Protein AF-A0A2V9Z7F0-F1 (afdb_monomer)

pLDDT: mean 86.24, std 10.19, range [40.12, 96.75]

Structure (mmCIF, N/CA/C/O backbone):
data_AF-A0A2V9Z7F0-F1
#
_entry.id   AF-A0A2V9Z7F0-F1
#
loop_
_atom_site.group_PDB
_atom_site.id
_atom_site.type_symbol
_atom_site.label_atom_id
_atom_site.label_alt_id
_atom_site.label_comp_id
_atom_site.label_asym_id
_atom_site.label_entity_id
_atom_site.label_seq_id
_atom_site.pdbx_PDB_ins_code
_atom_site.Cartn_x
_atom_site.Cartn_y
_atom_site.Cartn_z
_atom_site.occupancy
_atom_site.B_iso_or_equiv
_atom_site.auth_seq_id
_atom_site.auth_comp_id
_atom_site.auth_asym_id
_atom_site.auth_atom_id
_atom_site.pdbx_PDB_model_num
ATOM 1 N N . MET A 1 1 ? 40.230 -0.887 -65.299 1.00 47.25 1 MET A N 1
ATOM 2 C CA . MET A 1 1 ? 40.423 0.014 -64.138 1.00 47.25 1 MET A CA 1
ATOM 3 C C . MET A 1 1 ? 39.195 0.877 -63.813 1.00 47.25 1 MET A C 1
ATOM 5 O O . MET A 1 1 ? 38.958 1.125 -62.646 1.00 47.25 1 MET A O 1
ATOM 9 N N . ILE A 1 2 ? 38.361 1.278 -64.788 1.00 45.59 2 ILE A N 1
ATOM 10 C CA . ILE A 1 2 ? 37.146 2.093 -64.539 1.00 45.59 2 ILE A CA 1
ATOM 11 C C . ILE A 1 2 ? 35.991 1.282 -63.891 1.00 45.59 2 ILE A C 1
ATOM 13 O O . ILE A 1 2 ? 35.254 1.803 -63.058 1.00 45.59 2 ILE A O 1
ATOM 17 N N . GLN A 1 3 ? 35.859 -0.017 -64.195 1.00 40.12 3 GLN A N 1
ATOM 18 C CA . GLN A 1 3 ? 34.783 -0.871 -63.654 1.00 40.12 3 GLN A CA 1
ATOM 19 C C . GLN A 1 3 ? 34.928 -1.232 -62.164 1.00 40.12 3 GLN A C 1
ATOM 21 O O . GLN A 1 3 ? 33.921 -1.346 -61.473 1.00 40.12 3 GLN A O 1
ATOM 26 N N . THR A 1 4 ? 36.148 -1.370 -61.636 1.00 44.75 4 THR A N 1
ATOM 27 C CA . THR A 1 4 ? 36.386 -1.682 -60.210 1.00 44.75 4 THR A CA 1
ATOM 28 C C . THR A 1 4 ? 36.001 -0.521 -59.289 1.00 44.75 4 THR A C 1
ATOM 30 O O . THR A 1 4 ? 35.586 -0.728 -58.153 1.00 44.75 4 THR A O 1
ATOM 33 N N . VAL A 1 5 ? 36.062 0.706 -59.807 1.00 48.00 5 VAL A N 1
ATOM 34 C CA . VAL A 1 5 ? 35.821 1.944 -59.058 1.00 48.00 5 VAL A CA 1
ATOM 35 C C . VAL A 1 5 ? 34.327 2.306 -58.992 1.00 48.00 5 VAL A C 1
ATOM 37 O O . VAL A 1 5 ? 33.856 2.805 -57.973 1.00 48.00 5 VAL A O 1
ATOM 40 N N . ALA A 1 6 ? 33.535 1.976 -60.021 1.00 50.66 6 ALA A N 1
ATOM 41 C CA . ALA A 1 6 ? 32.070 2.094 -59.967 1.00 50.66 6 ALA A CA 1
ATOM 42 C C . ALA A 1 6 ? 31.420 1.071 -59.008 1.00 50.66 6 ALA A C 1
ATOM 44 O O . ALA A 1 6 ? 30.335 1.308 -58.473 1.00 50.66 6 ALA A O 1
ATOM 45 N N . TYR A 1 7 ? 32.091 -0.060 -58.762 1.00 52.38 7 TYR A N 1
ATOM 46 C CA . TYR A 1 7 ? 31.678 -1.034 -57.749 1.00 52.38 7 TYR A CA 1
ATOM 47 C C . TYR A 1 7 ? 31.903 -0.511 -56.317 1.00 52.38 7 TYR A C 1
ATOM 49 O O . TYR A 1 7 ? 31.023 -0.697 -55.477 1.00 52.38 7 TYR A O 1
ATOM 57 N N . SER A 1 8 ? 33.013 0.198 -56.061 1.00 62.00 8 SER A N 1
ATOM 58 C CA . SER A 1 8 ? 33.334 0.843 -54.769 1.00 62.00 8 SER A CA 1
ATOM 59 C C . SER A 1 8 ? 32.264 1.864 -54.350 1.00 62.00 8 SER A C 1
ATOM 61 O O . SER A 1 8 ? 31.677 1.745 -53.273 1.00 62.00 8 SER A O 1
ATOM 63 N N . SER A 1 9 ? 31.905 2.805 -55.232 1.00 63.91 9 SER A N 1
ATOM 64 C CA . SER A 1 9 ? 30.927 3.861 -54.914 1.00 63.91 9 SER A CA 1
ATOM 65 C C . SER A 1 9 ? 29.524 3.314 -54.631 1.00 63.91 9 SER A C 1
ATOM 67 O O . SER A 1 9 ? 28.855 3.747 -53.689 1.00 63.91 9 SER A O 1
ATOM 69 N N . ARG A 1 10 ? 29.088 2.308 -55.399 1.00 71.88 10 ARG A N 1
ATOM 70 C CA . ARG A 1 10 ? 27.806 1.630 -55.180 1.00 71.88 10 ARG A CA 1
ATOM 71 C C . ARG A 1 10 ? 27.817 0.857 -53.854 1.00 71.88 10 ARG A C 1
ATOM 73 O O . ARG A 1 10 ? 26.852 0.953 -53.103 1.00 71.88 10 ARG A O 1
ATOM 80 N N . GLN A 1 11 ? 28.899 0.152 -53.517 1.00 74.88 11 GLN A N 1
ATOM 81 C CA . GLN A 1 11 ? 29.026 -0.566 -52.240 1.00 74.88 11 GLN A CA 1
ATOM 82 C C . GLN A 1 11 ? 29.030 0.372 -51.019 1.00 74.88 11 GLN A C 1
ATOM 84 O O . GLN A 1 11 ? 28.402 0.055 -50.006 1.00 74.88 11 GLN A O 1
ATOM 89 N N . ILE A 1 12 ? 29.650 1.552 -51.112 1.00 73.06 12 ILE A N 1
ATOM 90 C CA . ILE A 1 12 ? 29.628 2.563 -50.039 1.00 73.06 12 ILE A CA 1
ATOM 91 C C . ILE A 1 12 ? 28.198 3.076 -49.802 1.00 73.06 12 ILE A C 1
ATOM 93 O O . ILE A 1 12 ? 27.746 3.152 -48.661 1.00 73.06 12 ILE A O 1
ATOM 97 N N . ALA A 1 13 ? 27.442 3.354 -50.869 1.00 77.50 13 ALA A N 1
ATOM 98 C CA . ALA A 1 13 ? 26.050 3.789 -50.746 1.00 77.50 13 ALA A CA 1
ATOM 99 C C . ALA A 1 13 ? 25.151 2.717 -50.097 1.00 77.50 13 ALA A C 1
ATOM 101 O O . ALA A 1 13 ? 24.370 3.028 -49.198 1.00 77.50 13 ALA A O 1
ATOM 102 N N . TRP A 1 14 ? 25.292 1.445 -50.495 1.00 79.25 14 TRP A N 1
ATOM 103 C CA . TRP A 1 14 ? 24.521 0.340 -49.909 1.00 79.25 14 TRP A CA 1
ATOM 104 C C . TRP A 1 14 ? 24.885 0.065 -48.445 1.00 79.25 14 TRP A C 1
ATOM 106 O O . TRP A 1 14 ? 23.993 -0.204 -47.644 1.00 79.25 14 TRP A O 1
ATOM 116 N N . THR A 1 15 ? 26.164 0.165 -48.070 1.00 77.69 15 THR A N 1
ATOM 117 C CA . THR A 1 15 ? 26.599 -0.008 -46.671 1.00 77.69 15 THR A CA 1
ATOM 118 C C . THR A 1 15 ? 26.131 1.139 -45.777 1.00 77.69 15 THR A C 1
ATOM 120 O O . THR A 1 15 ? 25.631 0.880 -44.684 1.00 77.69 15 THR A O 1
ATOM 123 N N . ALA A 1 16 ? 26.205 2.388 -46.247 1.00 77.62 16 ALA A N 1
ATOM 124 C CA . ALA A 1 16 ? 25.662 3.544 -45.533 1.00 77.62 16 ALA A CA 1
ATOM 125 C C . ALA A 1 16 ? 24.135 3.448 -45.360 1.00 77.62 16 ALA A C 1
ATOM 127 O O . ALA A 1 16 ? 23.620 3.704 -44.272 1.00 77.62 16 ALA A O 1
ATOM 128 N N . PHE A 1 17 ? 23.414 3.019 -46.402 1.00 81.31 17 PHE A N 1
ATOM 129 C CA . PHE A 1 17 ? 21.969 2.805 -46.338 1.00 81.31 17 PHE A CA 1
ATOM 130 C C . PHE A 1 17 ? 21.593 1.673 -45.371 1.00 81.31 17 PHE A C 1
ATOM 132 O O . PHE A 1 17 ? 20.748 1.867 -44.499 1.00 81.31 17 PHE A O 1
ATOM 139 N N . ALA A 1 18 ? 22.255 0.514 -45.465 1.00 82.19 18 ALA A N 1
ATOM 140 C CA . ALA A 1 18 ? 22.025 -0.605 -44.552 1.00 82.19 18 ALA A CA 1
ATOM 141 C C . ALA A 1 18 ? 22.293 -0.209 -43.090 1.00 82.19 18 ALA A C 1
ATOM 143 O O . ALA A 1 18 ? 21.505 -0.537 -42.205 1.00 82.19 18 ALA A O 1
ATOM 144 N N . LEU A 1 19 ? 23.358 0.559 -42.841 1.00 77.94 19 LEU A N 1
ATOM 145 C CA . LEU A 1 19 ? 23.685 1.082 -41.517 1.00 77.94 19 LEU A CA 1
ATOM 146 C C . LEU A 1 19 ? 22.600 2.034 -40.991 1.00 77.94 19 LEU A C 1
ATOM 148 O O . LEU A 1 19 ? 22.177 1.897 -39.844 1.00 77.94 19 LEU A O 1
ATOM 152 N N . ALA A 1 20 ? 22.111 2.956 -41.824 1.00 79.69 20 ALA A N 1
ATOM 153 C CA . ALA A 1 20 ? 21.030 3.869 -41.454 1.00 79.69 20 ALA A CA 1
ATOM 154 C C . ALA A 1 20 ? 19.738 3.116 -41.092 1.00 79.69 20 ALA A C 1
ATOM 156 O O . ALA A 1 20 ? 19.103 3.433 -40.086 1.00 79.69 20 ALA A O 1
ATOM 157 N N . VAL A 1 21 ? 19.385 2.079 -41.859 1.00 84.94 21 VAL A N 1
ATOM 158 C CA . VAL A 1 21 ? 18.221 1.222 -41.580 1.00 84.94 21 VAL A CA 1
ATOM 159 C C . VAL A 1 21 ? 18.387 0.474 -40.256 1.00 84.94 21 VAL A C 1
ATOM 161 O O . VAL A 1 21 ? 17.456 0.451 -39.452 1.00 84.94 21 VAL A O 1
ATOM 164 N N . VAL A 1 22 ? 19.567 -0.094 -39.986 1.00 82.69 22 VAL A N 1
ATOM 165 C CA . VAL A 1 22 ? 19.849 -0.784 -38.716 1.00 82.69 22 VAL A CA 1
ATOM 166 C C . VAL A 1 22 ? 19.745 0.176 -37.530 1.00 82.69 22 VAL A C 1
ATOM 168 O O . VAL A 1 22 ? 19.132 -0.170 -36.523 1.00 82.69 22 VAL A O 1
ATOM 171 N N . LEU A 1 23 ? 20.278 1.394 -37.642 1.00 80.50 23 LEU A N 1
ATOM 172 C CA . LEU A 1 23 ? 20.167 2.402 -36.583 1.00 80.50 23 LEU A CA 1
ATOM 173 C C . LEU A 1 23 ? 18.720 2.821 -36.339 1.00 80.50 23 LEU A C 1
ATOM 175 O O . LEU A 1 23 ? 18.295 2.872 -35.187 1.00 80.50 23 LEU A O 1
ATOM 179 N N . LEU A 1 24 ? 17.955 3.078 -37.402 1.00 83.56 24 LEU A N 1
ATOM 180 C CA . LEU A 1 24 ? 16.533 3.404 -37.290 1.00 83.56 24 LEU A CA 1
ATOM 181 C C . LEU A 1 24 ? 15.750 2.267 -36.627 1.00 83.56 24 LEU A C 1
ATOM 183 O O . LEU A 1 24 ? 14.947 2.522 -35.731 1.00 83.56 24 LEU A O 1
ATOM 187 N N . ALA A 1 25 ? 16.026 1.015 -36.999 1.00 83.12 25 ALA A N 1
ATOM 188 C CA . ALA A 1 25 ? 15.412 -0.151 -36.373 1.00 83.12 25 ALA A CA 1
ATOM 189 C C . ALA A 1 25 ? 15.777 -0.259 -34.881 1.00 83.12 25 ALA A C 1
ATOM 191 O O . ALA A 1 25 ? 14.898 -0.487 -34.050 1.00 83.12 25 ALA A O 1
ATOM 192 N N . LEU A 1 26 ? 17.046 -0.043 -34.515 1.00 82.06 26 LEU A N 1
ATOM 193 C CA . LEU A 1 26 ? 17.497 -0.055 -33.119 1.00 82.06 26 LEU A CA 1
ATOM 194 C C . LEU A 1 26 ? 16.835 1.052 -32.290 1.00 82.06 26 LEU A C 1
ATOM 196 O O . LEU A 1 26 ? 16.383 0.781 -31.176 1.00 82.06 26 LEU A O 1
ATOM 200 N N . ILE A 1 27 ? 16.733 2.268 -32.833 1.00 82.50 27 ILE A N 1
ATOM 201 C CA . ILE A 1 27 ? 16.037 3.393 -32.194 1.00 82.50 27 ILE A CA 1
ATOM 202 C C . ILE A 1 27 ? 14.556 3.058 -32.007 1.00 82.50 27 ILE A C 1
ATOM 204 O O . ILE A 1 27 ? 14.032 3.240 -30.911 1.00 82.50 27 ILE A O 1
ATOM 208 N N . GLY A 1 28 ? 13.898 2.513 -33.035 1.00 83.38 28 GLY A N 1
ATOM 209 C CA . GLY A 1 28 ? 12.496 2.100 -32.966 1.00 83.38 28 GLY A CA 1
ATOM 210 C C . GLY A 1 28 ? 12.251 1.040 -31.890 1.00 83.38 28 GLY A C 1
ATOM 211 O O . GLY A 1 28 ? 11.376 1.208 -31.042 1.00 83.38 28 GLY A O 1
ATOM 212 N N . VAL A 1 29 ? 13.071 -0.016 -31.852 1.00 85.38 29 VAL A N 1
ATOM 213 C CA . VAL A 1 29 ? 12.977 -1.080 -30.835 1.00 85.38 29 VAL A CA 1
ATOM 214 C C . VAL A 1 29 ? 13.244 -0.538 -29.431 1.00 85.38 29 VAL A C 1
ATOM 216 O O . VAL A 1 29 ? 12.537 -0.893 -28.487 1.00 85.38 29 VAL A O 1
ATOM 219 N N . ALA A 1 30 ? 14.253 0.315 -29.266 1.00 80.75 30 ALA A N 1
ATOM 220 C CA . ALA A 1 30 ? 14.585 0.895 -27.972 1.00 80.75 30 ALA A CA 1
ATOM 221 C C . ALA A 1 30 ? 13.510 1.870 -27.476 1.00 80.75 30 ALA A C 1
ATOM 223 O O . ALA A 1 30 ? 13.142 1.807 -26.305 1.00 80.75 30 ALA A O 1
ATOM 224 N N . SER A 1 31 ? 12.969 2.711 -28.361 1.00 79.62 31 SER A N 1
ATOM 225 C CA . SER A 1 31 ? 11.850 3.609 -28.066 1.00 79.62 31 SER A CA 1
ATOM 226 C C . SER A 1 31 ? 10.611 2.813 -27.661 1.00 79.62 31 SER A C 1
ATOM 228 O O . SER A 1 31 ? 10.073 3.039 -26.581 1.00 79.62 31 SER A O 1
ATOM 230 N N . TYR A 1 32 ? 10.241 1.787 -28.434 1.00 84.31 32 TYR A N 1
ATOM 231 C CA . TYR A 1 32 ? 9.123 0.902 -28.103 1.00 84.31 32 TYR A CA 1
ATOM 232 C C . TYR A 1 32 ? 9.298 0.226 -26.735 1.00 84.31 32 TYR A C 1
ATOM 234 O O . TYR A 1 32 ? 8.383 0.220 -25.911 1.00 84.31 32 TYR A O 1
ATOM 242 N N . ARG A 1 33 ? 10.495 -0.307 -26.447 1.00 82.31 33 ARG A N 1
ATOM 243 C CA . ARG A 1 33 ? 10.804 -0.915 -25.143 1.00 82.31 33 ARG A CA 1
ATOM 244 C C . ARG A 1 33 ? 10.743 0.097 -24.002 1.00 82.31 33 ARG A C 1
ATOM 246 O O . ARG A 1 33 ? 10.218 -0.244 -22.946 1.00 82.31 33 ARG A O 1
ATOM 253 N N . ALA A 1 34 ? 11.264 1.308 -24.200 1.00 76.88 34 ALA A N 1
ATOM 254 C CA . ALA A 1 34 ? 11.230 2.369 -23.199 1.00 76.88 34 ALA A CA 1
ATOM 255 C C . ALA A 1 34 ? 9.788 2.789 -22.884 1.00 76.88 34 ALA A C 1
ATOM 257 O O . ALA A 1 34 ? 9.415 2.830 -21.713 1.00 76.88 34 ALA A O 1
ATOM 258 N N . THR A 1 35 ? 8.957 2.997 -23.907 1.00 79.12 35 THR A N 1
ATOM 259 C CA . THR A 1 35 ? 7.538 3.338 -23.741 1.00 79.12 35 THR A CA 1
ATOM 260 C C . THR A 1 35 ? 6.762 2.217 -23.054 1.00 79.12 35 THR A C 1
ATOM 262 O O . THR A 1 35 ? 6.034 2.471 -22.100 1.00 79.12 35 THR A O 1
ATOM 265 N N . ASN A 1 36 ? 6.953 0.957 -23.458 1.00 81.88 36 ASN A N 1
ATOM 266 C CA . ASN A 1 36 ? 6.247 -0.164 -22.833 1.00 81.88 36 ASN A CA 1
ATOM 267 C C . ASN A 1 36 ? 6.661 -0.369 -21.361 1.00 81.88 36 ASN A C 1
ATOM 269 O O . ASN A 1 36 ? 5.835 -0.694 -20.504 1.00 81.88 36 ASN A O 1
ATOM 273 N N . LYS A 1 37 ? 7.944 -0.138 -21.050 1.00 78.31 37 LYS A N 1
ATOM 274 C CA . LYS A 1 37 ? 8.461 -0.146 -19.676 1.00 78.31 37 LYS A CA 1
ATOM 275 C C 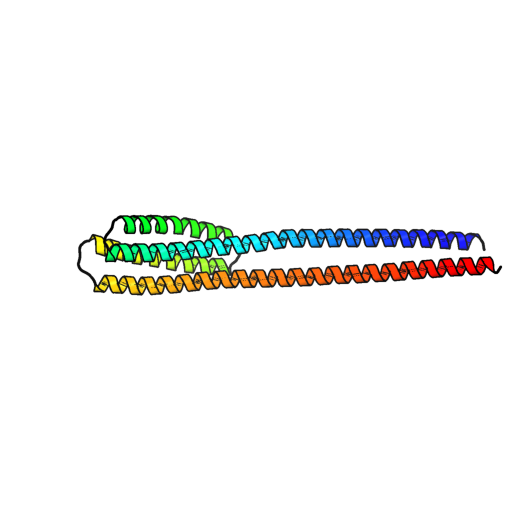. LYS A 1 37 ? 7.834 0.980 -18.851 1.00 78.31 37 LYS A C 1
ATOM 277 O O . LYS A 1 37 ? 7.417 0.717 -17.729 1.00 78.31 37 LYS A O 1
ATOM 282 N N . LEU A 1 38 ? 7.722 2.185 -19.417 1.00 76.38 38 LEU A N 1
ATOM 283 C CA . LEU A 1 38 ? 7.107 3.342 -18.765 1.00 76.38 38 LEU A CA 1
ATOM 284 C C . LEU A 1 38 ? 5.645 3.064 -18.391 1.00 76.38 38 LEU A C 1
ATOM 286 O O . LEU A 1 38 ? 5.293 3.186 -17.223 1.00 76.38 38 LEU A O 1
ATOM 290 N N . VAL A 1 39 ? 4.840 2.581 -19.343 1.00 80.19 39 VAL A N 1
ATOM 291 C CA . VAL A 1 39 ? 3.423 2.238 -19.112 1.00 80.19 39 VAL A CA 1
ATOM 292 C C . VAL A 1 39 ? 3.271 1.145 -18.047 1.00 80.19 39 VAL A C 1
ATOM 294 O O . VAL A 1 39 ? 2.380 1.200 -17.204 1.00 80.19 39 VAL A O 1
ATOM 297 N N . THR A 1 40 ? 4.145 0.136 -18.052 1.00 79.62 40 THR A N 1
ATOM 298 C CA . THR A 1 40 ? 4.097 -0.941 -17.048 1.00 79.62 40 THR A CA 1
ATOM 299 C C . THR A 1 40 ? 4.505 -0.439 -15.660 1.00 79.62 40 THR A C 1
ATOM 301 O O . THR A 1 40 ? 3.881 -0.805 -14.668 1.00 79.62 40 THR A O 1
ATOM 304 N N . SER A 1 41 ? 5.531 0.415 -15.576 1.00 79.75 41 SER A N 1
ATOM 305 C CA . SER A 1 41 ? 5.940 1.052 -14.321 1.00 79.75 41 SER A CA 1
ATOM 306 C C . SER A 1 41 ? 4.834 1.935 -13.749 1.00 79.75 41 SER A C 1
ATOM 308 O O . SER A 1 41 ? 4.594 1.874 -12.550 1.00 79.75 41 SER A O 1
ATOM 310 N N . GLU A 1 42 ? 4.122 2.689 -14.586 1.00 82.94 42 GLU A N 1
ATOM 311 C CA . GLU A 1 42 ? 2.992 3.520 -14.160 1.00 82.94 42 GLU A CA 1
ATOM 312 C C . GLU A 1 42 ? 1.855 2.682 -13.558 1.00 82.94 42 GLU A C 1
ATOM 314 O O . GLU A 1 42 ? 1.358 3.003 -12.481 1.00 82.94 42 GLU A O 1
ATOM 319 N N . LYS A 1 43 ? 1.510 1.543 -14.175 1.00 86.19 43 LYS A N 1
ATOM 320 C CA . LYS A 1 43 ? 0.522 0.604 -13.611 1.00 86.19 43 LYS A CA 1
ATOM 321 C C . LYS A 1 43 ? 0.936 0.069 -12.239 1.00 86.19 43 LYS A C 1
ATOM 323 O O . LYS A 1 43 ? 0.096 -0.031 -11.353 1.00 86.19 43 LYS A O 1
ATOM 328 N N . LEU A 1 44 ? 2.215 -0.265 -12.056 1.00 84.62 44 LEU A N 1
ATOM 329 C CA . LEU A 1 44 ? 2.730 -0.757 -10.773 1.00 84.62 44 LEU A CA 1
ATOM 330 C C . LEU A 1 44 ? 2.730 0.336 -9.698 1.00 84.62 44 LEU A C 1
ATOM 332 O O . LEU A 1 44 ? 2.358 0.059 -8.565 1.00 84.62 44 LEU A O 1
ATOM 336 N N . VAL A 1 45 ? 3.103 1.567 -10.057 1.00 87.69 45 VAL A N 1
ATOM 337 C CA . VAL A 1 45 ? 3.030 2.736 -9.165 1.00 87.69 45 VAL A CA 1
ATOM 338 C C . VAL A 1 45 ? 1.581 2.980 -8.738 1.00 87.69 45 VAL A C 1
ATOM 340 O O . VAL A 1 45 ? 1.301 3.096 -7.549 1.00 87.69 45 VAL A O 1
ATOM 343 N N . SER A 1 46 ? 0.651 2.992 -9.698 1.00 89.75 46 SER A N 1
ATOM 344 C CA . SER A 1 46 ? -0.780 3.153 -9.430 1.00 89.75 46 SER A CA 1
ATOM 345 C C . SER A 1 46 ? -1.317 2.056 -8.513 1.00 89.75 46 SER A C 1
ATOM 347 O O . SER A 1 46 ? -2.080 2.352 -7.601 1.00 89.75 46 SER A O 1
ATOM 349 N N . HIS A 1 47 ? -0.913 0.804 -8.734 1.00 90.12 47 HIS A N 1
ATOM 350 C CA . HIS A 1 47 ? -1.319 -0.320 -7.897 1.00 90.12 47 HIS A CA 1
ATOM 351 C C . HIS A 1 47 ? -0.815 -0.177 -6.455 1.00 90.12 47 HIS A C 1
ATOM 353 O O . HIS A 1 47 ? -1.601 -0.300 -5.519 1.00 90.12 47 HIS A O 1
ATOM 359 N N . THR A 1 48 ? 0.468 0.149 -6.267 1.00 90.94 48 THR A N 1
ATOM 360 C CA . THR A 1 48 ? 1.031 0.392 -4.932 1.00 90.94 48 THR A CA 1
ATOM 361 C C . THR A 1 48 ? 0.306 1.541 -4.222 1.00 90.94 48 THR A C 1
ATOM 363 O O . THR A 1 48 ? -0.016 1.417 -3.043 1.00 90.94 48 THR A O 1
ATOM 366 N N . HIS A 1 49 ? -0.023 2.630 -4.924 1.00 91.94 49 HIS A N 1
ATOM 367 C CA . HIS A 1 49 ? -0.813 3.712 -4.335 1.00 91.94 49 HIS A CA 1
ATOM 368 C C . HIS A 1 49 ? -2.234 3.282 -3.968 1.00 91.94 49 HIS A C 1
ATOM 370 O O . HIS A 1 49 ? -2.699 3.635 -2.891 1.00 91.94 49 HIS A O 1
ATOM 376 N N . GLU A 1 50 ? -2.905 2.484 -4.802 1.00 93.94 50 GLU A N 1
ATOM 377 C CA . GLU A 1 50 ? -4.236 1.966 -4.478 1.00 93.94 50 GLU A CA 1
ATOM 378 C C . GLU A 1 50 ? -4.214 1.101 -3.208 1.00 93.94 50 GLU A C 1
ATOM 380 O O . GLU A 1 50 ? -5.056 1.275 -2.327 1.00 93.94 50 GLU A O 1
ATOM 385 N N . VAL A 1 51 ? -3.218 0.220 -3.069 1.00 94.31 51 VAL A N 1
ATOM 386 C CA . VAL A 1 51 ? -3.022 -0.586 -1.853 1.00 94.31 51 VAL A CA 1
ATOM 387 C C . VAL A 1 51 ? -2.787 0.308 -0.634 1.00 94.31 51 VAL A C 1
ATOM 389 O O . VAL A 1 51 ? -3.424 0.108 0.400 1.00 94.31 51 VAL A O 1
ATOM 392 N N . GLN A 1 52 ? -1.906 1.306 -0.747 1.00 93.38 52 GLN A N 1
ATOM 393 C CA . GLN A 1 52 ? -1.614 2.246 0.340 1.00 93.38 52 GLN A CA 1
ATOM 394 C C . GLN A 1 52 ? -2.851 3.046 0.759 1.00 93.38 52 GLN A C 1
ATOM 396 O O . GLN A 1 52 ? -3.087 3.198 1.954 1.00 93.38 52 GLN A O 1
ATOM 401 N N . THR A 1 53 ? -3.665 3.505 -0.195 1.00 95.50 53 THR A N 1
ATOM 402 C CA . THR A 1 53 ? -4.932 4.188 0.094 1.00 95.50 53 THR A CA 1
ATOM 403 C C . THR A 1 53 ? -5.882 3.278 0.862 1.00 95.50 53 THR A C 1
ATOM 405 O O . THR A 1 53 ? -6.393 3.681 1.898 1.00 95.50 53 THR A O 1
ATOM 408 N N . VAL A 1 54 ? -6.074 2.029 0.426 1.00 95.19 54 VAL A N 1
ATOM 409 C CA . VAL A 1 54 ? -6.970 1.096 1.132 1.00 95.19 54 VAL A CA 1
ATOM 410 C C . VAL A 1 54 ? -6.459 0.775 2.544 1.00 95.19 54 VAL A C 1
ATOM 412 O O . VAL A 1 54 ? -7.260 0.657 3.470 1.00 95.19 54 VAL A O 1
ATOM 415 N N . LEU A 1 55 ? -5.142 0.652 2.734 1.00 95.19 55 LEU A N 1
ATOM 416 C CA . LEU A 1 55 ? -4.527 0.455 4.052 1.00 95.19 55 LEU A CA 1
ATOM 417 C C . LEU A 1 55 ? -4.721 1.667 4.977 1.00 95.19 55 LEU A C 1
ATOM 419 O O . LEU A 1 55 ? -4.984 1.497 6.168 1.00 95.19 55 LEU A O 1
ATOM 423 N N . GLU A 1 56 ? -4.605 2.875 4.434 1.00 94.50 56 GLU A N 1
ATOM 424 C CA . GLU A 1 56 ? -4.789 4.133 5.158 1.00 94.50 56 GLU A CA 1
ATOM 425 C C . GLU A 1 56 ? -6.258 4.379 5.528 1.00 94.50 56 GLU A C 1
ATOM 427 O O . GLU A 1 56 ? -6.569 4.760 6.660 1.00 94.50 56 GLU A O 1
ATOM 432 N N . ASP A 1 57 ? -7.174 4.072 4.613 1.00 93.94 57 ASP A N 1
ATOM 433 C CA . ASP A 1 57 ? -8.613 4.100 4.859 1.00 93.94 57 ASP A CA 1
ATOM 434 C C . ASP A 1 57 ? -9.000 3.095 5.951 1.00 93.94 57 ASP A C 1
ATOM 436 O O . ASP A 1 57 ? -9.779 3.415 6.844 1.00 93.94 57 ASP A O 1
ATOM 440 N N . LEU A 1 58 ? -8.431 1.884 5.917 1.00 94.25 58 LEU A N 1
ATOM 441 C CA . LEU A 1 58 ? -8.649 0.868 6.948 1.00 94.25 58 LEU A CA 1
ATOM 442 C C . LEU A 1 58 ? -8.119 1.333 8.311 1.00 94.25 58 LEU A C 1
ATOM 444 O O . LEU A 1 58 ? -8.774 1.145 9.334 1.00 94.25 58 LEU A O 1
ATOM 448 N N . ARG A 1 59 ? -6.934 1.955 8.335 1.00 94.12 59 ARG A N 1
ATOM 449 C CA . ARG A 1 59 ? -6.355 2.543 9.550 1.00 94.12 59 ARG A CA 1
ATOM 450 C C . ARG A 1 59 ? -7.272 3.615 10.137 1.00 94.12 59 ARG A C 1
ATOM 452 O O . ARG A 1 59 ? -7.422 3.665 11.357 1.00 94.12 59 ARG A O 1
ATOM 459 N N . SER A 1 60 ? -7.852 4.451 9.281 1.00 93.62 60 SER A N 1
ATOM 460 C CA . SER A 1 60 ? -8.727 5.556 9.671 1.00 93.62 60 SER A CA 1
ATOM 461 C C . SER A 1 60 ? -10.034 5.047 10.278 1.00 93.62 60 SER A C 1
ATOM 463 O O . SE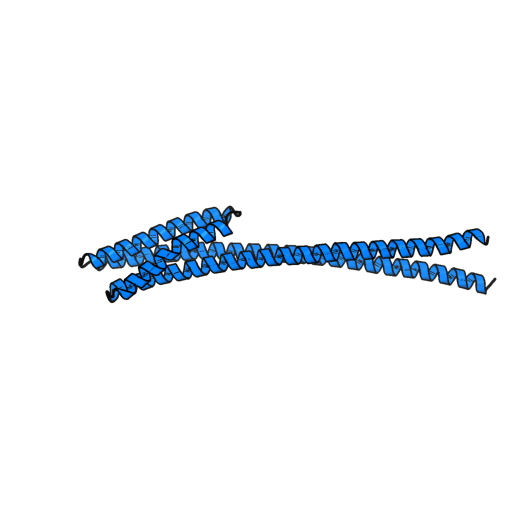R A 1 60 ? -10.349 5.426 11.405 1.00 93.62 60 SER A O 1
ATOM 465 N N . ASP A 1 61 ? -10.710 4.103 9.617 1.00 92.56 61 ASP A N 1
ATOM 466 C CA . ASP A 1 61 ? -11.944 3.495 10.131 1.00 92.56 61 ASP A CA 1
ATOM 467 C C . ASP A 1 61 ? -11.727 2.838 11.491 1.00 92.56 61 ASP A C 1
ATOM 469 O O . ASP A 1 61 ? -12.508 3.041 12.411 1.00 92.56 61 ASP A O 1
ATOM 473 N N . LEU A 1 62 ? -10.641 2.075 11.660 1.00 92.94 62 LEU A N 1
ATOM 474 C CA . LEU A 1 62 ? -10.346 1.422 12.938 1.00 92.94 62 LEU A CA 1
ATOM 475 C C . LEU A 1 62 ? -10.183 2.431 14.078 1.00 92.94 62 LEU A C 1
ATOM 477 O O . LEU A 1 62 ? -10.565 2.149 15.216 1.00 92.94 62 LEU A O 1
ATOM 481 N N . MET A 1 63 ? -9.627 3.611 13.786 1.00 92.62 63 MET A N 1
ATOM 482 C CA . MET A 1 63 ? -9.520 4.670 14.786 1.00 92.62 63 MET A CA 1
ATOM 483 C C . MET A 1 63 ? -10.887 5.274 15.071 1.00 92.62 63 MET A C 1
ATOM 485 O O . MET A 1 63 ? -11.215 5.484 16.237 1.00 92.62 63 MET A O 1
ATOM 489 N N . GLU A 1 64 ? -11.693 5.502 14.037 1.00 93.50 64 GLU A N 1
ATOM 490 C CA . GLU A 1 64 ? -13.061 5.997 14.170 1.00 93.50 64 GLU A CA 1
ATOM 491 C C . GLU A 1 64 ? -13.918 5.061 15.029 1.00 93.50 64 GLU A C 1
ATOM 493 O O . GLU A 1 64 ? -14.536 5.523 15.986 1.00 93.50 64 GLU A O 1
ATOM 498 N N . VAL A 1 65 ? -13.846 3.743 14.811 1.00 94.06 65 VAL A N 1
ATOM 499 C CA . VAL A 1 65 ? -14.561 2.749 15.627 1.00 94.06 65 VAL A CA 1
ATOM 500 C C . VAL A 1 65 ? -14.133 2.837 17.102 1.00 94.06 65 VAL A C 1
ATOM 502 O O . VAL A 1 65 ? -14.964 2.843 18.017 1.00 94.06 65 VAL A O 1
ATOM 505 N N . ALA A 1 66 ? -12.826 2.945 17.363 1.00 92.31 66 ALA A N 1
ATOM 506 C CA . ALA A 1 66 ? -12.293 3.057 18.719 1.00 92.31 66 ALA A CA 1
ATOM 507 C C . ALA A 1 66 ? -12.674 4.388 19.400 1.00 92.31 66 ALA A C 1
ATOM 509 O O . ALA A 1 66 ? -12.923 4.411 20.614 1.00 92.31 66 ALA A O 1
ATOM 510 N N . TYR A 1 67 ? -12.716 5.489 18.644 1.00 92.25 67 TYR A N 1
ATOM 511 C CA . TYR A 1 67 ? -13.126 6.806 19.129 1.00 92.25 67 TYR A CA 1
ATOM 512 C C . TYR A 1 67 ? -14.621 6.861 19.421 1.00 92.25 67 TYR A C 1
ATOM 514 O O . TYR A 1 67 ? -14.978 7.220 20.542 1.00 92.25 67 TYR A O 1
ATOM 522 N N . ALA A 1 68 ? -15.458 6.414 18.487 1.00 93.00 68 ALA A N 1
ATOM 523 C CA . ALA A 1 68 ? -16.909 6.346 18.628 1.00 93.00 68 ALA A CA 1
ATOM 524 C C . ALA A 1 68 ? -17.311 5.510 19.852 1.00 93.00 68 ALA A C 1
ATOM 526 O O . ALA A 1 68 ? -18.067 5.952 20.720 1.00 93.00 68 ALA A O 1
ATOM 527 N N . ARG A 1 69 ? -16.677 4.341 20.042 1.00 93.31 69 ARG A N 1
ATOM 528 C CA . ARG A 1 69 ? -16.863 3.546 21.266 1.00 93.31 69 ARG A CA 1
ATOM 529 C C . ARG A 1 69 ? -16.523 4.357 22.517 1.00 93.31 69 ARG A C 1
ATOM 531 O O . ARG A 1 69 ? -17.269 4.323 23.490 1.00 93.31 69 ARG A O 1
ATOM 538 N N . ARG A 1 70 ? -15.391 5.071 22.550 1.00 91.44 70 ARG A N 1
ATOM 539 C CA . ARG A 1 70 ? -15.005 5.874 23.729 1.00 91.44 70 ARG A CA 1
ATOM 540 C C . ARG A 1 70 ? -15.997 7.012 23.984 1.00 91.44 70 ARG A C 1
ATOM 542 O O . ARG A 1 70 ? -16.358 7.212 25.143 1.00 91.44 70 ARG A O 1
ATOM 549 N N . GLY A 1 71 ? -16.453 7.697 22.936 1.00 91.06 71 GLY A N 1
ATOM 550 C CA . GLY A 1 71 ? -17.494 8.722 23.007 1.00 91.06 71 GLY A CA 1
ATOM 551 C C . GLY A 1 71 ? -18.781 8.171 23.616 1.00 91.06 71 GLY A C 1
ATOM 552 O O . GLY A 1 71 ? -19.273 8.711 24.609 1.00 91.06 71 GLY A O 1
ATOM 553 N N . TYR A 1 72 ? -19.243 7.012 23.139 1.00 91.94 72 TYR A N 1
ATOM 554 C CA . TYR A 1 72 ? -20.417 6.325 23.679 1.00 91.94 72 TYR A CA 1
ATOM 555 C C . TYR A 1 72 ? -20.274 5.959 25.166 1.00 91.94 72 TYR A C 1
ATOM 557 O O . TYR A 1 72 ? -21.175 6.208 25.970 1.00 91.94 72 TYR A O 1
ATOM 565 N N . ILE A 1 73 ? -19.122 5.421 25.582 1.00 91.62 73 ILE A N 1
ATOM 566 C CA . ILE A 1 73 ? -18.894 5.071 26.995 1.00 91.62 73 ILE A CA 1
ATOM 567 C C . ILE A 1 73 ? -18.896 6.311 27.909 1.00 91.62 73 ILE A C 1
ATOM 569 O O . ILE A 1 73 ? -19.338 6.213 29.057 1.00 91.62 73 ILE A O 1
ATOM 573 N N . ILE A 1 74 ? -18.423 7.463 27.423 1.00 89.31 74 ILE A N 1
ATOM 574 C CA . ILE A 1 74 ? -18.331 8.709 28.203 1.00 89.31 74 ILE A CA 1
ATOM 575 C C . ILE A 1 74 ? -19.674 9.446 28.246 1.00 89.31 74 ILE A C 1
ATOM 577 O O . ILE A 1 74 ? -20.122 9.833 29.324 1.00 89.31 74 ILE A O 1
ATOM 581 N N . ILE A 1 75 ? -20.292 9.651 27.083 1.00 87.81 75 ILE A N 1
ATOM 582 C CA . ILE A 1 75 ? -21.441 10.549 26.898 1.00 87.81 75 ILE A CA 1
ATOM 583 C C . ILE A 1 75 ? -22.758 9.764 26.872 1.00 87.81 75 ILE A C 1
ATOM 585 O O . ILE A 1 75 ? -23.783 10.274 27.311 1.00 87.81 75 ILE A O 1
ATOM 589 N N . SER A 1 76 ? -22.729 8.507 26.417 1.00 83.94 76 SER A N 1
ATOM 590 C CA . SER A 1 76 ? -23.919 7.660 26.215 1.00 83.94 76 SER A CA 1
ATOM 591 C C . SER A 1 76 ? -24.942 8.270 25.258 1.00 83.94 76 SER A C 1
ATOM 593 O O . SER A 1 76 ? -26.144 8.155 25.474 1.00 83.94 76 SER A O 1
ATOM 595 N N . ASN A 1 77 ? -24.440 8.922 24.205 1.00 85.19 77 ASN A N 1
ATOM 596 C CA . ASN A 1 77 ? -25.247 9.426 23.102 1.00 85.19 77 ASN A CA 1
ATOM 597 C C . ASN A 1 77 ? -25.359 8.369 21.993 1.00 85.19 77 ASN A C 1
ATOM 599 O O . ASN A 1 77 ? -24.349 7.795 21.593 1.00 85.19 77 ASN A O 1
ATOM 603 N N . GLU A 1 78 ? -26.565 8.168 21.473 1.00 88.25 78 GLU A N 1
ATOM 604 C CA . GLU A 1 78 ? -26.855 7.247 20.373 1.00 88.25 78 GLU A CA 1
ATOM 605 C C . GLU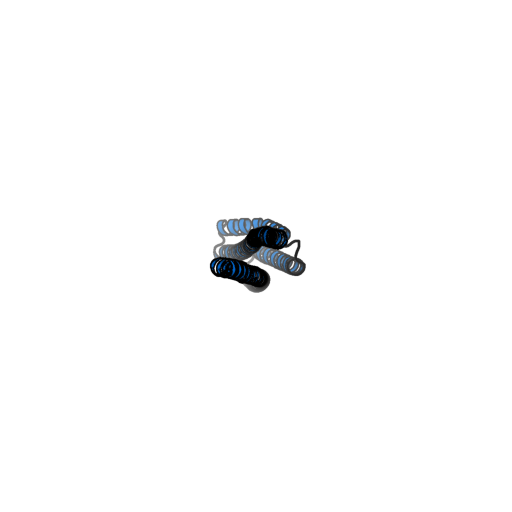 A 1 78 ? -26.140 7.636 19.068 1.00 88.25 78 GLU A C 1
ATOM 607 O O . GLU A 1 78 ? -25.805 6.762 18.274 1.00 88.25 78 GLU A O 1
ATOM 612 N N . ASP A 1 79 ? -25.813 8.920 18.873 1.00 90.00 79 ASP A N 1
ATOM 613 C CA . ASP A 1 79 ? -25.051 9.367 17.695 1.00 90.00 79 ASP A CA 1
ATOM 614 C C . ASP A 1 79 ? -23.649 8.730 17.633 1.00 90.00 79 ASP A C 1
ATOM 616 O O . ASP A 1 79 ? -23.173 8.362 16.560 1.00 90.00 79 ASP A O 1
ATOM 620 N N . GLU A 1 80 ? -22.993 8.545 18.786 1.00 88.94 80 GLU A N 1
ATOM 621 C CA . GLU A 1 80 ? -21.684 7.877 18.870 1.00 88.94 80 GLU A CA 1
ATOM 622 C C . GLU A 1 80 ? -21.804 6.383 18.545 1.00 88.94 80 GLU A C 1
ATOM 624 O O . GLU A 1 80 ? -20.911 5.796 17.933 1.00 88.94 80 GLU A O 1
ATOM 629 N N . LEU A 1 81 ? -22.924 5.758 18.919 1.00 90.44 81 LEU A N 1
ATOM 630 C CA . LEU A 1 81 ? -23.197 4.364 18.580 1.00 90.44 81 LEU A CA 1
ATOM 631 C C . LEU A 1 81 ? -23.464 4.202 17.078 1.00 90.44 81 LEU A C 1
ATOM 633 O O . LEU A 1 81 ? -22.921 3.294 16.453 1.00 90.44 81 LEU A O 1
ATOM 637 N N . ALA A 1 82 ? -24.216 5.125 16.477 1.00 91.44 82 ALA A N 1
ATOM 638 C CA . ALA A 1 82 ? -24.441 5.145 15.036 1.00 91.44 82 ALA A CA 1
ATOM 639 C C . ALA A 1 82 ? -23.128 5.323 14.249 1.00 91.44 82 ALA A C 1
ATOM 641 O O . ALA A 1 82 ? -22.935 4.665 13.225 1.00 91.44 82 ALA A O 1
ATOM 642 N N . GLY A 1 83 ? -22.209 6.164 14.742 1.00 89.50 83 GLY A N 1
ATOM 643 C CA . GLY A 1 83 ? -20.863 6.314 14.178 1.00 89.50 83 GLY A CA 1
ATOM 644 C C . GLY A 1 83 ? -20.037 5.025 14.258 1.00 89.50 83 GLY A C 1
ATOM 645 O O . GLY A 1 83 ? -19.426 4.621 13.268 1.00 89.50 83 GLY A O 1
ATOM 646 N N . TYR A 1 84 ? -20.080 4.331 15.402 1.00 93.12 84 TYR A N 1
ATOM 647 C CA . TYR A 1 84 ? -19.455 3.013 15.564 1.00 93.12 84 TYR A CA 1
ATOM 648 C C . TYR A 1 84 ? -20.003 1.999 14.549 1.00 93.12 84 TYR A C 1
ATOM 650 O O . TYR A 1 84 ? -19.224 1.363 13.838 1.00 93.12 84 TYR A O 1
ATOM 658 N N . ASP A 1 85 ? -21.329 1.877 14.445 1.00 92.62 85 ASP A N 1
ATOM 659 C CA . ASP A 1 85 ? -21.985 0.909 13.562 1.00 92.62 85 ASP A CA 1
ATOM 660 C C . ASP A 1 85 ? -21.695 1.178 12.082 1.00 92.62 85 ASP A C 1
ATOM 662 O O . ASP A 1 85 ? -21.544 0.238 11.296 1.00 92.62 85 ASP A O 1
ATOM 666 N N . ALA A 1 86 ? -21.626 2.453 11.690 1.00 90.94 86 ALA A N 1
ATOM 667 C CA . ALA A 1 86 ? -21.284 2.852 10.331 1.00 90.94 86 ALA A CA 1
ATOM 668 C C . ALA A 1 86 ? -19.844 2.447 9.984 1.00 90.94 86 ALA A C 1
ATOM 670 O O . ALA A 1 86 ? -19.634 1.708 9.022 1.00 90.94 86 ALA A O 1
ATOM 671 N N . ALA A 1 87 ? -18.869 2.841 10.807 1.00 89.25 87 ALA A N 1
ATOM 672 C CA . ALA A 1 87 ? -17.464 2.536 10.558 1.00 89.25 87 ALA A CA 1
ATOM 673 C C . ALA A 1 87 ? -17.173 1.022 10.636 1.00 89.25 87 ALA A C 1
ATOM 675 O O . ALA A 1 87 ? -16.441 0.477 9.809 1.00 89.25 87 ALA A O 1
ATOM 676 N N . ALA A 1 88 ? -17.802 0.297 11.569 1.00 92.75 88 ALA A N 1
ATOM 677 C CA . ALA A 1 88 ? -17.650 -1.154 11.683 1.00 92.75 88 ALA A CA 1
ATOM 678 C C . ALA A 1 88 ? -18.206 -1.918 10.465 1.00 92.75 88 ALA A C 1
ATOM 680 O O . ALA A 1 88 ? -17.680 -2.975 10.104 1.00 92.75 88 ALA A O 1
ATOM 681 N N . ARG A 1 89 ? -19.250 -1.391 9.810 1.00 92.75 89 ARG A N 1
ATOM 682 C CA . ARG A 1 89 ? -19.892 -2.014 8.641 1.00 92.75 89 ARG A CA 1
ATOM 683 C C . ARG A 1 89 ? -19.032 -1.962 7.378 1.00 92.75 89 ARG A C 1
ATOM 685 O O . ARG A 1 89 ? -19.148 -2.862 6.545 1.00 92.75 89 ARG A O 1
ATOM 692 N N . ASP A 1 90 ? -18.165 -0.962 7.249 1.00 90.81 90 ASP A N 1
ATOM 693 C CA . ASP A 1 90 ? -17.349 -0.751 6.047 1.00 90.81 90 ASP A CA 1
ATOM 694 C C . ASP A 1 90 ? -16.051 -1.582 6.043 1.00 90.81 90 ASP A C 1
ATOM 696 O O . ASP A 1 90 ? -15.552 -1.976 4.978 1.00 90.81 90 ASP A O 1
ATOM 700 N N . LEU A 1 91 ? -15.540 -1.946 7.227 1.00 92.31 91 LEU A N 1
ATOM 701 C CA . LEU A 1 91 ? -14.293 -2.707 7.397 1.00 92.31 91 LEU A CA 1
ATOM 702 C C . LEU A 1 91 ? -14.245 -4.037 6.612 1.00 92.31 91 LEU A C 1
ATOM 704 O O . LEU A 1 91 ? -13.235 -4.286 5.942 1.00 92.31 91 LEU A O 1
ATOM 708 N N . PRO A 1 92 ? -15.287 -4.900 6.606 1.00 92.25 92 PRO A N 1
ATOM 709 C CA . PRO A 1 92 ? -15.266 -6.143 5.830 1.00 92.25 92 PRO A CA 1
ATOM 710 C C . PRO A 1 92 ? -15.132 -5.908 4.320 1.00 92.25 92 PRO A C 1
ATOM 712 O O . PRO A 1 92 ? -14.444 -6.668 3.632 1.00 92.25 92 PRO A O 1
ATOM 715 N N . GLY A 1 93 ? -15.756 -4.844 3.803 1.00 92.69 93 GLY A N 1
ATOM 716 C CA . GLY A 1 93 ? -15.666 -4.457 2.396 1.00 92.69 93 GLY A CA 1
ATOM 717 C C . GLY A 1 93 ? -14.251 -4.016 2.021 1.00 92.69 93 GLY A C 1
ATOM 718 O O . GLY A 1 93 ? -13.695 -4.496 1.028 1.00 92.69 93 GLY A O 1
ATOM 719 N N . LYS A 1 94 ? -13.624 -3.181 2.859 1.00 92.88 94 LYS A N 1
ATOM 720 C CA . LYS A 1 94 ? -12.229 -2.746 2.677 1.00 92.88 94 LYS A CA 1
ATOM 721 C C . LYS A 1 94 ? -11.248 -3.917 2.754 1.00 92.88 94 LYS A C 1
ATOM 723 O O . LYS A 1 94 ? -10.368 -4.025 1.902 1.00 92.88 94 LYS A O 1
ATOM 728 N N . LEU A 1 95 ? -11.443 -4.854 3.686 1.00 93.88 95 LEU A N 1
ATOM 729 C CA . LEU A 1 95 ? -10.637 -6.079 3.772 1.00 93.88 95 LEU A CA 1
ATOM 730 C C . LEU A 1 95 ? -10.788 -6.976 2.536 1.00 93.88 95 LEU A C 1
ATOM 732 O O . LEU A 1 95 ? -9.803 -7.547 2.068 1.00 93.88 95 LEU A O 1
ATOM 736 N N . SER A 1 96 ? -11.996 -7.087 1.978 1.00 93.44 96 SER A N 1
ATOM 737 C CA . SER A 1 96 ? -12.231 -7.838 0.740 1.00 93.44 96 SER A CA 1
ATOM 738 C C . SER A 1 96 ? -11.540 -7.186 -0.462 1.00 93.44 96 SER A C 1
ATOM 740 O O . SER A 1 96 ? -10.867 -7.875 -1.233 1.00 93.44 96 SER A O 1
ATOM 742 N N . ARG A 1 97 ? -11.624 -5.854 -0.583 1.00 93.94 97 ARG A N 1
ATOM 743 C CA . ARG A 1 97 ? -10.908 -5.095 -1.618 1.00 93.94 97 ARG A CA 1
ATOM 744 C C . ARG A 1 97 ? -9.395 -5.255 -1.483 1.00 93.94 97 ARG A C 1
ATOM 746 O O . ARG A 1 97 ? -8.725 -5.534 -2.474 1.00 93.94 97 ARG A O 1
ATOM 753 N N . LEU A 1 98 ? -8.866 -5.149 -0.266 1.00 94.12 98 LEU A N 1
ATOM 754 C CA . LEU A 1 98 ? -7.446 -5.351 0.013 1.00 94.12 98 LEU A CA 1
ATOM 755 C C . LEU A 1 98 ? -6.997 -6.775 -0.352 1.00 94.12 98 LEU A C 1
ATOM 757 O O . LEU A 1 98 ? -5.943 -6.950 -0.953 1.00 94.12 98 LEU A O 1
ATOM 761 N N . ASN A 1 99 ? -7.821 -7.791 -0.074 1.00 93.62 99 ASN A N 1
ATOM 762 C CA . ASN A 1 99 ? -7.555 -9.169 -0.494 1.00 93.62 99 ASN A CA 1
ATOM 763 C C . ASN A 1 99 ? -7.468 -9.319 -2.018 1.00 93.62 99 ASN A C 1
ATOM 765 O O . ASN A 1 99 ? -6.608 -10.043 -2.509 1.00 93.62 99 ASN A O 1
ATOM 769 N N . ALA A 1 100 ? -8.354 -8.651 -2.759 1.00 93.00 100 ALA A N 1
ATOM 770 C CA . ALA A 1 100 ? -8.348 -8.690 -4.218 1.00 93.00 100 ALA A CA 1
ATOM 771 C C . ALA A 1 100 ? -7.102 -8.007 -4.803 1.00 93.00 100 ALA A C 1
ATOM 773 O O . ALA A 1 100 ? -6.501 -8.540 -5.731 1.00 93.00 100 ALA A O 1
ATOM 774 N N . LEU A 1 101 ? -6.685 -6.871 -4.233 1.00 91.44 101 LEU A N 1
ATOM 775 C CA . LEU A 1 101 ? -5.471 -6.167 -4.657 1.00 91.44 101 LEU A CA 1
ATOM 776 C C . LEU A 1 101 ? -4.198 -6.968 -4.357 1.00 91.44 101 LEU A C 1
ATOM 778 O O . LEU A 1 101 ? -3.243 -6.912 -5.120 1.00 91.44 101 LEU A O 1
ATOM 782 N N . LEU A 1 102 ? -4.184 -7.739 -3.270 1.00 91.00 102 LEU A N 1
ATOM 783 C CA . LEU A 1 102 ? -2.986 -8.424 -2.780 1.00 91.00 102 LEU A CA 1
ATOM 784 C C . LEU A 1 102 ? -2.925 -9.922 -3.119 1.00 91.00 102 LEU A C 1
ATOM 786 O O . LEU A 1 102 ? -2.055 -10.631 -2.608 1.00 91.00 102 LEU A O 1
ATOM 790 N N . ALA A 1 103 ? -3.827 -10.413 -3.974 1.00 86.94 103 ALA A N 1
ATOM 791 C CA . ALA A 1 103 ? -4.008 -11.841 -4.243 1.00 86.94 103 ALA A CA 1
ATOM 792 C C . ALA A 1 103 ? -2.737 -12.548 -4.755 1.00 86.94 103 ALA A C 1
ATOM 794 O O . ALA A 1 103 ? -2.520 -13.724 -4.449 1.00 86.94 103 ALA A O 1
ATOM 795 N N . ASP A 1 104 ? -1.882 -11.822 -5.477 1.00 84.69 104 ASP A N 1
ATOM 796 C CA . ASP A 1 104 ? -0.708 -12.372 -6.158 1.00 84.69 104 ASP A CA 1
ATOM 797 C C . ASP A 1 104 ? 0.567 -12.390 -5.291 1.00 84.69 104 ASP A C 1
ATOM 799 O O . ASP A 1 104 ? 1.595 -12.916 -5.723 1.00 84.69 104 ASP A O 1
ATOM 803 N N . ASN A 1 105 ? 0.535 -11.841 -4.066 1.00 83.94 105 ASN A N 1
ATOM 804 C CA . ASN A 1 105 ? 1.717 -11.738 -3.205 1.00 83.94 105 ASN A CA 1
ATOM 805 C C . ASN A 1 105 ? 1.585 -12.589 -1.917 1.00 83.94 105 ASN A C 1
ATOM 807 O O . ASN A 1 105 ? 0.818 -12.237 -1.012 1.00 83.94 105 ASN A O 1
ATOM 811 N N . PRO A 1 106 ? 2.378 -13.673 -1.769 1.00 87.81 106 PRO A N 1
ATOM 812 C CA . PRO A 1 106 ? 2.360 -14.532 -0.582 1.00 87.81 106 PRO A CA 1
ATOM 813 C C . PRO A 1 106 ? 2.627 -13.794 0.735 1.00 87.81 106 PRO A C 1
ATOM 815 O O . PRO A 1 106 ? 1.987 -14.107 1.739 1.00 87.81 106 PRO A O 1
ATOM 818 N N . PHE A 1 107 ? 3.524 -12.798 0.729 1.00 88.62 107 PHE A N 1
ATOM 819 C CA . PHE A 1 107 ? 3.825 -11.985 1.912 1.00 88.62 107 PHE A CA 1
ATOM 820 C C . PHE A 1 107 ? 2.575 -11.242 2.395 1.00 88.62 107 PHE A C 1
ATOM 822 O O . PHE A 1 107 ? 2.251 -11.245 3.585 1.00 88.62 107 PHE A O 1
ATOM 829 N N . HIS A 1 108 ? 1.828 -10.649 1.465 1.00 88.19 108 HIS A N 1
ATOM 830 C CA . HIS A 1 108 ? 0.610 -9.929 1.807 1.00 88.19 108 HIS A CA 1
ATOM 831 C C . HIS A 1 108 ? -0.523 -10.848 2.241 1.00 88.19 108 HIS A C 1
ATOM 833 O O . HIS A 1 108 ? -1.281 -10.476 3.132 1.00 88.19 108 HIS A O 1
ATOM 839 N N . LYS A 1 109 ? -0.617 -12.056 1.682 1.00 89.81 109 LYS A N 1
ATOM 840 C CA . LYS A 1 109 ? -1.644 -13.028 2.068 1.00 89.81 109 LYS A CA 1
ATOM 841 C C . LYS A 1 109 ? -1.542 -13.427 3.544 1.00 89.81 109 LYS A C 1
ATOM 843 O O . LYS A 1 109 ? -2.556 -13.452 4.240 1.00 89.81 109 LYS A O 1
ATOM 848 N N . GLU A 1 110 ? -0.331 -13.695 4.033 1.00 91.81 110 GLU A N 1
ATOM 849 C CA . GLU A 1 110 ? -0.097 -14.013 5.448 1.00 91.81 110 GLU A CA 1
ATOM 850 C C . GLU A 1 110 ? -0.450 -12.820 6.349 1.00 91.81 110 GLU A C 1
ATOM 852 O O . GLU A 1 110 ? -1.203 -12.955 7.317 1.00 91.81 110 GLU A O 1
ATOM 857 N N . ARG A 1 111 ? 0.032 -11.622 5.999 1.00 93.75 111 ARG A N 1
ATOM 858 C CA . ARG A 1 111 ? -0.214 -10.402 6.784 1.00 93.75 111 ARG A CA 1
ATOM 859 C C . ARG A 1 111 ? -1.683 -10.011 6.813 1.00 93.75 111 ARG A C 1
ATOM 861 O O . ARG A 1 111 ? -2.173 -9.607 7.862 1.00 93.75 111 ARG A O 1
ATOM 868 N N . LEU A 1 112 ? -2.400 -10.201 5.711 1.00 94.50 112 LEU A N 1
ATOM 869 C CA . LEU A 1 112 ? -3.830 -9.943 5.630 1.00 94.50 112 LEU A CA 1
ATOM 870 C C . LEU A 1 112 ? -4.641 -10.888 6.525 1.00 94.50 112 LEU A C 1
ATOM 872 O O . LEU A 1 112 ? -5.616 -10.461 7.141 1.00 94.50 112 LEU A O 1
ATOM 876 N N . GLN A 1 113 ? -4.234 -12.153 6.649 1.00 93.62 113 GLN A N 1
ATOM 877 C CA . GLN A 1 113 ? -4.880 -13.089 7.570 1.00 93.62 113 GLN A CA 1
ATOM 878 C C . GLN A 1 113 ? -4.687 -12.664 9.032 1.00 93.62 113 GLN A C 1
ATOM 880 O O . GLN A 1 113 ? -5.640 -12.694 9.815 1.00 93.62 113 GLN A O 1
ATOM 885 N N . VAL A 1 114 ? -3.474 -12.233 9.393 1.00 95.56 114 VAL A N 1
ATOM 886 C CA . VAL A 1 114 ? -3.184 -11.681 10.726 1.00 95.56 114 VAL A CA 1
ATOM 887 C C . VAL A 1 114 ? -4.008 -10.417 10.972 1.00 95.56 114 VAL A C 1
ATOM 889 O O . VAL A 1 114 ? -4.658 -10.308 12.008 1.00 95.56 114 VAL A O 1
ATOM 892 N N . LEU A 1 115 ? -4.032 -9.500 10.004 1.00 95.94 115 LEU A N 1
ATOM 893 C CA . LEU A 1 115 ? -4.780 -8.247 10.065 1.00 95.94 115 LEU A CA 1
ATOM 894 C C . LEU A 1 115 ? -6.274 -8.491 10.297 1.00 95.94 115 LEU A C 1
ATOM 896 O O . LEU A 1 115 ? -6.855 -7.910 11.207 1.00 95.94 115 LEU A O 1
ATOM 900 N N . ARG A 1 116 ? -6.877 -9.408 9.534 1.00 95.38 116 ARG A N 1
ATOM 901 C CA . ARG A 1 116 ? -8.285 -9.786 9.689 1.00 95.38 116 ARG A CA 1
ATOM 902 C C . ARG A 1 116 ? -8.581 -10.330 11.086 1.00 95.38 116 ARG A C 1
ATOM 904 O O . ARG A 1 116 ? -9.518 -9.877 11.726 1.00 95.38 116 ARG A O 1
ATOM 911 N N . SER A 1 117 ? -7.742 -11.239 11.584 1.00 96.50 117 SER A N 1
ATOM 912 C CA . SER A 1 117 ? -7.889 -11.801 12.934 1.00 96.50 117 SER A CA 1
ATOM 913 C C . SER A 1 117 ? -7.800 -10.732 14.031 1.00 96.50 117 SER A C 1
ATOM 915 O O . SER A 1 117 ? -8.563 -10.765 14.996 1.00 96.50 117 SER A O 1
ATOM 917 N N . LEU A 1 118 ? -6.889 -9.764 13.889 1.00 96.50 118 LEU A N 1
ATOM 918 C CA . LEU A 1 118 ? -6.756 -8.655 14.836 1.00 96.50 118 LEU A CA 1
ATOM 919 C C . LEU A 1 118 ? -7.977 -7.733 14.811 1.00 96.50 118 LEU A C 1
ATOM 921 O O . LEU A 1 118 ? -8.482 -7.392 15.877 1.00 96.50 118 LEU A O 1
ATOM 925 N N . ILE A 1 119 ? -8.471 -7.382 13.621 1.00 95.50 119 ILE A N 1
ATOM 926 C CA . ILE A 1 119 ? -9.657 -6.532 13.450 1.00 95.50 119 ILE A CA 1
ATOM 927 C C . ILE A 1 119 ? -10.900 -7.217 14.014 1.00 95.50 119 ILE A C 1
ATOM 929 O O . ILE A 1 119 ? -11.623 -6.602 14.791 1.00 95.50 119 ILE A O 1
ATOM 933 N N . ASP A 1 120 ? -11.116 -8.497 13.707 1.00 95.69 120 ASP A N 1
ATOM 934 C CA . ASP A 1 120 ? -12.262 -9.255 14.220 1.00 95.69 120 ASP A CA 1
ATOM 935 C C . ASP A 1 120 ? -12.248 -9.302 15.762 1.00 95.69 120 ASP A C 1
ATOM 937 O O . ASP A 1 120 ? -13.281 -9.129 16.412 1.00 95.69 120 ASP A O 1
ATOM 941 N N . ARG A 1 121 ? -11.065 -9.482 16.373 1.00 96.75 121 ARG A N 1
ATOM 942 C CA . ARG A 1 121 ? -10.907 -9.437 17.839 1.00 96.75 121 ARG A CA 1
ATOM 943 C C . ARG A 1 121 ? -11.134 -8.042 18.410 1.00 96.75 121 ARG A C 1
ATOM 945 O O . ARG A 1 121 ? -11.683 -7.938 19.508 1.00 96.75 121 ARG A O 1
ATOM 952 N N . ASP A 1 122 ? -10.700 -6.995 17.714 1.00 94.31 122 ASP A N 1
ATOM 953 C CA . ASP A 1 122 ? -10.870 -5.611 18.162 1.00 94.31 122 ASP A CA 1
ATOM 954 C C . ASP A 1 122 ? -12.348 -5.222 18.133 1.00 94.31 122 ASP A C 1
ATOM 956 O O . ASP A 1 122 ? -12.902 -4.838 19.160 1.00 94.31 122 ASP A O 1
ATOM 960 N N . LEU A 1 123 ? -13.035 -5.473 17.015 1.00 95.31 123 LEU A N 1
ATOM 961 C CA . LEU A 1 123 ? -14.475 -5.250 16.888 1.00 95.31 123 LEU A CA 1
ATOM 962 C C . LEU A 1 123 ? -15.270 -6.017 17.946 1.00 95.31 123 LEU A C 1
ATOM 964 O O . LEU A 1 123 ? -16.115 -5.422 18.611 1.00 95.31 123 LEU A O 1
ATOM 968 N N . ALA A 1 124 ? -14.950 -7.293 18.182 1.00 96.25 124 ALA A N 1
ATOM 969 C CA . ALA A 1 124 ? -15.601 -8.076 19.232 1.00 96.25 124 ALA A CA 1
ATOM 970 C C . ALA A 1 124 ? -15.365 -7.488 20.637 1.00 96.25 124 ALA A C 1
ATOM 972 O O . ALA A 1 124 ? -16.280 -7.452 21.459 1.00 96.25 124 ALA A O 1
ATOM 973 N N . THR A 1 125 ? -14.153 -6.997 20.914 1.00 95.62 125 THR A N 1
ATOM 974 C CA . THR A 1 125 ? -13.800 -6.347 22.189 1.00 95.62 125 THR A CA 1
ATOM 975 C C . THR A 1 125 ? -14.575 -5.040 22.380 1.00 95.62 125 THR A C 1
ATOM 977 O O . THR A 1 125 ? -15.075 -4.760 23.473 1.00 95.62 125 THR A O 1
ATOM 980 N N . LEU A 1 126 ? -14.685 -4.231 21.324 1.00 94.62 126 LEU A N 1
ATOM 981 C CA . LEU A 1 126 ? -15.424 -2.971 21.348 1.00 94.62 126 LEU A CA 1
ATOM 982 C C . LEU A 1 126 ? -16.931 -3.211 21.504 1.00 94.62 126 LEU A C 1
ATOM 984 O O . LEU A 1 126 ? -17.553 -2.537 22.325 1.00 94.62 126 LEU A O 1
ATOM 988 N N . GLN A 1 127 ? -17.488 -4.212 20.817 1.00 95.06 127 GLN A N 1
ATOM 989 C CA . GLN A 1 127 ? -18.896 -4.589 20.944 1.00 95.06 127 GLN A CA 1
ATOM 990 C C . GLN A 1 127 ? -19.226 -5.054 22.367 1.00 95.06 127 GLN A C 1
ATOM 992 O O . GLN A 1 127 ? -20.148 -4.530 22.979 1.00 95.06 127 GLN A O 1
ATOM 997 N N . GLN A 1 128 ? -18.418 -5.944 22.956 1.00 94.88 128 GLN A N 1
ATOM 998 C CA . GLN A 1 128 ? -18.610 -6.395 24.345 1.00 94.88 128 GLN A CA 1
ATOM 999 C C . GLN A 1 128 ? -18.621 -5.229 25.341 1.00 94.88 128 GLN A C 1
ATOM 1001 O O . GLN A 1 128 ? -19.394 -5.211 26.299 1.00 94.88 128 GLN A O 1
ATOM 1006 N N . SER A 1 129 ? -17.776 -4.225 25.105 1.00 94.31 129 SER A N 1
ATOM 1007 C CA . SER A 1 129 ? -17.782 -2.998 25.893 1.00 94.31 129 SER A CA 1
ATOM 1008 C C . SER A 1 129 ? -19.079 -2.195 25.737 1.00 94.31 129 SER A C 1
ATOM 1010 O O . SER A 1 129 ? -19.521 -1.581 26.713 1.00 94.31 129 SER A O 1
ATOM 1012 N N . ILE A 1 130 ? -19.612 -2.086 24.521 1.00 93.69 130 ILE A N 1
ATOM 1013 C CA . ILE A 1 130 ? -20.858 -1.364 24.229 1.00 93.69 130 ILE A CA 1
ATOM 1014 C C . ILE A 1 130 ? -22.032 -2.094 24.886 1.00 93.69 130 ILE A C 1
ATOM 1016 O O . ILE A 1 130 ? -22.773 -1.475 25.650 1.00 93.69 130 ILE A O 1
ATOM 1020 N N . ASP A 1 131 ? -22.120 -3.412 24.711 1.00 93.50 131 ASP A N 1
ATOM 1021 C CA . ASP A 1 131 ? -23.159 -4.263 25.300 1.00 93.50 131 ASP A CA 1
ATOM 1022 C C . ASP A 1 131 ? -23.170 -4.154 26.832 1.00 93.50 131 ASP A C 1
ATOM 1024 O O . ASP A 1 131 ? -24.219 -4.002 27.466 1.00 93.50 131 ASP A O 1
ATOM 1028 N N . LEU A 1 132 ? -21.985 -4.154 27.455 1.00 92.88 132 LEU A N 1
ATOM 1029 C CA . LEU A 1 132 ? -21.855 -3.962 28.897 1.00 92.88 132 LEU A CA 1
ATOM 1030 C C . LEU A 1 132 ? -22.400 -2.599 29.340 1.00 92.88 132 LEU A C 1
ATOM 1032 O O . LEU A 1 132 ? -23.075 -2.516 30.368 1.00 92.88 132 LEU A O 1
ATOM 1036 N N . ARG A 1 133 ? -22.145 -1.534 28.570 1.00 90.69 133 ARG A N 1
ATOM 1037 C CA . ARG A 1 133 ? -22.686 -0.198 28.856 1.00 90.69 133 ARG A CA 1
ATOM 1038 C C . ARG A 1 133 ? -24.208 -0.171 28.717 1.00 90.69 133 ARG A C 1
ATOM 1040 O O . ARG A 1 133 ? -24.868 0.364 29.605 1.00 90.69 133 ARG A O 1
ATOM 1047 N N . GLN A 1 134 ? -24.748 -0.779 27.664 1.00 91.00 134 GLN A N 1
ATOM 1048 C CA . GLN A 1 134 ? -26.189 -0.872 27.413 1.00 91.00 134 GLN A CA 1
ATOM 1049 C C . GLN A 1 134 ? -26.925 -1.701 28.471 1.00 91.00 134 GLN A C 1
ATOM 1051 O O . GLN A 1 134 ? -28.068 -1.401 28.803 1.00 91.00 134 GLN A O 1
ATOM 1056 N N . SER A 1 135 ? -26.260 -2.693 29.074 1.00 90.06 135 SER A N 1
ATOM 1057 C CA . SER A 1 135 ? -26.839 -3.504 30.154 1.00 90.06 135 SER A CA 1
ATOM 1058 C C . SER A 1 135 ? -27.153 -2.719 31.441 1.00 90.06 135 SER A C 1
ATOM 1060 O O . SER A 1 135 ? -27.753 -3.268 32.365 1.00 90.06 135 SER A O 1
ATOM 1062 N N . GLY A 1 136 ? -26.716 -1.455 31.547 1.00 81.50 136 GLY A N 1
ATOM 1063 C CA . GLY A 1 136 ? -26.933 -0.606 32.722 1.00 81.50 136 GLY A CA 1
ATOM 1064 C C . GLY A 1 136 ? -26.112 -1.011 33.953 1.00 81.50 136 GLY A C 1
ATOM 1065 O O . GLY A 1 136 ? -26.290 -0.443 35.032 1.00 81.50 136 GLY A O 1
ATOM 1066 N N . ARG A 1 137 ? -25.198 -1.984 33.821 1.00 76.44 137 ARG A N 1
ATOM 1067 C CA . ARG A 1 137 ? -24.366 -2.472 34.926 1.00 76.44 137 ARG A CA 1
ATOM 1068 C C . ARG A 1 137 ? -23.185 -1.523 35.186 1.00 76.44 137 ARG A C 1
ATOM 1070 O O . ARG A 1 137 ? -22.442 -1.197 34.258 1.00 76.44 137 ARG A O 1
ATOM 1077 N N . PRO A 1 138 ? -22.959 -1.081 36.439 1.00 66.06 138 PRO A N 1
ATOM 1078 C CA . PRO A 1 138 ? -21.797 -0.268 36.768 1.00 66.06 138 PRO A CA 1
ATOM 1079 C C . PRO A 1 138 ? -20.537 -1.134 36.743 1.00 66.06 138 PRO A C 1
ATOM 1081 O O . PRO A 1 138 ? -20.295 -1.901 37.671 1.00 66.06 138 PRO A O 1
ATOM 1084 N N . ASP A 1 139 ? -19.714 -0.984 35.704 1.00 80.62 139 ASP A N 1
ATOM 1085 C CA . ASP A 1 139 ? -18.476 -1.754 35.605 1.00 80.62 139 ASP A CA 1
ATOM 1086 C C . ASP A 1 139 ? -17.287 -0.968 35.044 1.00 80.62 139 ASP A C 1
ATOM 1088 O O . ASP A 1 139 ? -16.771 -1.173 33.944 1.00 80.62 139 ASP A O 1
ATOM 1092 N N . LYS A 1 140 ? -16.811 -0.023 35.856 1.00 87.44 140 LYS A N 1
ATOM 1093 C CA . LYS A 1 140 ? -15.633 0.783 35.522 1.00 87.44 140 LYS A CA 1
ATOM 1094 C C . LYS A 1 140 ? -14.377 -0.078 35.322 1.00 87.44 140 LYS A C 1
ATOM 1096 O O . LYS A 1 140 ? -13.501 0.314 34.555 1.00 87.44 140 LYS A O 1
ATOM 1101 N N . ARG A 1 141 ? -14.259 -1.223 36.008 1.00 91.75 141 ARG A N 1
ATOM 1102 C CA . ARG A 1 141 ? -13.069 -2.086 35.930 1.00 91.75 141 ARG A CA 1
ATOM 1103 C C . ARG A 1 141 ? -13.038 -2.857 34.614 1.00 91.75 141 ARG A C 1
ATOM 1105 O O . ARG A 1 141 ? -12.004 -2.830 33.947 1.00 91.75 141 ARG A O 1
ATOM 1112 N N . GLU A 1 142 ? -14.149 -3.466 34.210 1.00 92.56 142 GLU A N 1
ATOM 1113 C CA . GLU A 1 142 ? -14.269 -4.130 32.909 1.00 92.56 142 GLU A CA 1
ATOM 1114 C C . GLU A 1 142 ? -14.110 -3.121 31.766 1.00 92.56 142 GLU A C 1
ATOM 1116 O O . GLU A 1 142 ? -13.352 -3.373 30.831 1.00 92.56 142 GLU A O 1
ATOM 1121 N N . GLN A 1 143 ? -14.679 -1.915 31.880 1.00 93.56 143 GLN A N 1
ATOM 1122 C CA . GLN A 1 143 ? -14.505 -0.885 30.846 1.00 93.56 143 GLN A CA 1
ATOM 1123 C C . GLN A 1 143 ? -13.050 -0.422 30.669 1.00 93.56 143 GLN A C 1
ATOM 1125 O O . GLN A 1 143 ? -12.603 -0.162 29.542 1.00 93.56 143 GLN A O 1
ATOM 1130 N N . ILE A 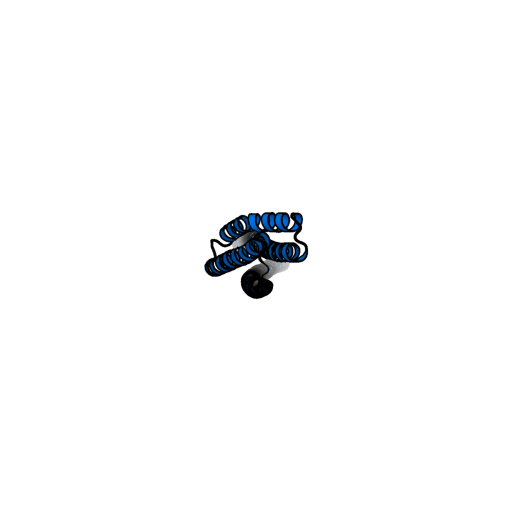1 144 ? -12.276 -0.352 31.759 1.00 92.94 144 ILE A N 1
ATOM 1131 C CA . ILE A 1 144 ? -10.827 -0.108 31.697 1.00 92.94 144 ILE A CA 1
ATOM 1132 C C . ILE A 1 144 ? -10.111 -1.297 31.040 1.00 92.94 144 ILE A C 1
ATOM 1134 O O . ILE A 1 144 ? -9.207 -1.091 30.226 1.00 92.94 144 ILE A O 1
ATOM 1138 N N . ALA A 1 145 ? -10.516 -2.532 31.349 1.00 94.69 145 ALA A N 1
ATOM 1139 C CA . ALA A 1 145 ? -9.937 -3.729 30.747 1.00 94.69 145 ALA A CA 1
ATOM 1140 C C . ALA A 1 145 ? -10.158 -3.772 29.226 1.00 94.69 145 ALA A C 1
ATOM 1142 O O . ALA A 1 145 ? -9.180 -3.946 28.497 1.00 94.69 145 ALA A O 1
ATOM 1143 N N . PHE A 1 146 ? -11.381 -3.507 28.749 1.00 94.88 146 PHE A N 1
ATOM 1144 C CA . PHE A 1 146 ? -11.685 -3.388 27.319 1.00 94.88 146 PHE A CA 1
ATOM 1145 C C . PHE A 1 146 ? -10.872 -2.285 26.648 1.00 94.88 146 PHE A C 1
ATOM 1147 O O . PHE A 1 146 ? -10.310 -2.493 25.579 1.00 94.88 146 PHE A O 1
ATOM 1154 N N . THR A 1 147 ? -10.733 -1.126 27.300 1.00 93.56 147 THR A N 1
ATOM 1155 C CA . THR A 1 147 ? -9.939 -0.014 26.755 1.00 93.56 147 THR A CA 1
ATOM 1156 C C . THR A 1 147 ? -8.474 -0.400 26.574 1.00 93.56 147 THR A C 1
ATOM 1158 O O . THR A 1 147 ? -7.874 -0.085 25.547 1.00 93.56 147 THR A O 1
ATOM 1161 N N . ARG A 1 148 ? -7.889 -1.094 27.555 1.00 95.19 148 ARG A N 1
ATOM 1162 C CA . ARG A 1 148 ? -6.499 -1.556 27.487 1.00 95.19 148 ARG A CA 1
ATOM 1163 C C . ARG A 1 148 ? -6.315 -2.616 26.402 1.00 95.19 148 ARG A C 1
ATOM 1165 O O . ARG A 1 148 ? -5.366 -2.506 25.634 1.00 95.19 148 ARG A O 1
ATOM 1172 N N . LEU A 1 149 ? -7.223 -3.592 26.319 1.00 95.69 149 LEU A N 1
ATOM 1173 C CA . LEU A 1 149 ? -7.180 -4.633 25.292 1.00 95.69 149 LEU A CA 1
ATOM 1174 C C . LEU A 1 149 ? -7.3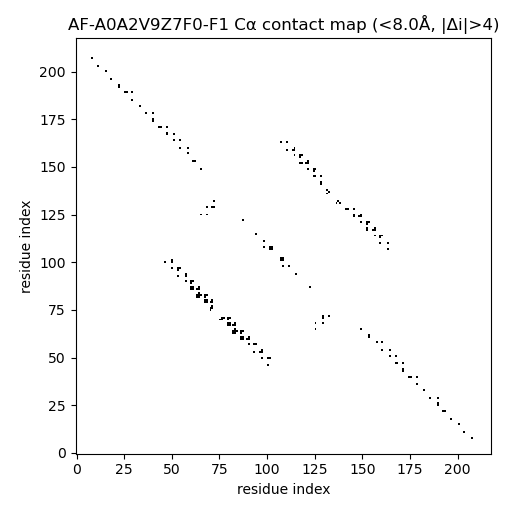33 -4.042 23.885 1.00 95.69 149 LEU A C 1
ATOM 1176 O O . LEU A 1 149 ? -6.476 -4.295 23.044 1.00 95.69 149 LEU A O 1
ATOM 1180 N N . GLY A 1 150 ? -8.344 -3.199 23.657 1.00 93.81 150 GLY A N 1
ATOM 1181 C CA . GLY A 1 150 ? -8.546 -2.523 22.373 1.00 93.81 150 GLY A CA 1
ATOM 1182 C C . GLY A 1 150 ? -7.357 -1.643 21.986 1.00 93.81 150 GLY A C 1
ATOM 1183 O O . GLY A 1 150 ? -6.911 -1.667 20.849 1.00 93.81 150 GLY A O 1
ATOM 1184 N N . THR A 1 151 ? -6.726 -0.957 22.948 1.00 93.12 151 THR A N 1
ATOM 1185 C CA . THR A 1 151 ? -5.483 -0.205 22.683 1.00 93.12 151 THR A CA 1
ATOM 1186 C C . THR A 1 151 ? -4.351 -1.129 22.216 1.00 93.12 151 THR A C 1
ATOM 1188 O O . THR A 1 151 ? -3.654 -0.811 21.255 1.00 93.12 151 THR A O 1
ATOM 1191 N N . THR A 1 152 ? -4.171 -2.295 22.847 1.00 96.50 152 THR A N 1
ATOM 1192 C CA . THR A 1 152 ? -3.185 -3.291 22.400 1.00 96.50 152 THR A CA 1
ATOM 1193 C C . THR A 1 152 ? -3.495 -3.821 20.998 1.00 96.50 152 THR A C 1
ATOM 1195 O O . THR A 1 152 ? -2.585 -3.884 20.174 1.00 96.50 152 THR A O 1
ATOM 1198 N N . LEU A 1 153 ? -4.754 -4.165 20.713 1.00 95.56 153 LEU A N 1
ATOM 1199 C CA . LEU A 1 153 ? -5.182 -4.668 19.404 1.00 95.56 153 LEU A CA 1
ATOM 1200 C C . LEU A 1 153 ? -5.006 -3.607 18.315 1.00 95.56 153 LEU A C 1
ATOM 1202 O O . LEU A 1 153 ? -4.393 -3.886 17.290 1.00 95.56 153 LEU A O 1
ATOM 1206 N N . THR A 1 154 ? -5.415 -2.368 18.582 1.00 92.06 154 THR A N 1
ATOM 1207 C CA . THR A 1 154 ? -5.174 -1.210 17.716 1.00 92.06 154 THR A CA 1
ATOM 1208 C C . THR A 1 154 ? -3.687 -1.048 17.383 1.00 92.06 154 THR A C 1
ATOM 1210 O O . THR A 1 154 ? -3.334 -0.918 16.211 1.00 92.06 154 THR A O 1
ATOM 1213 N N . HIS A 1 155 ? -2.787 -1.097 18.373 1.00 95.06 155 HIS A N 1
ATOM 1214 C CA . HIS A 1 155 ? -1.346 -0.988 18.115 1.00 95.06 155 HIS A CA 1
ATOM 1215 C C . HIS A 1 155 ? -0.800 -2.157 17.284 1.00 95.06 155 HIS A C 1
ATOM 1217 O O . HIS A 1 155 ? 0.030 -1.945 16.399 1.00 95.06 155 HIS A O 1
ATOM 1223 N N . GLN A 1 156 ? -1.264 -3.383 17.540 1.00 96.62 156 GLN A N 1
ATOM 1224 C CA . GLN A 1 156 ? -0.886 -4.554 16.744 1.00 96.62 156 GLN A CA 1
ATOM 1225 C C . GLN A 1 156 ? -1.360 -4.412 15.295 1.00 96.62 156 GLN A C 1
ATOM 1227 O O . GLN A 1 156 ? -0.576 -4.628 14.372 1.00 96.62 156 GLN A O 1
ATOM 1232 N N . THR A 1 157 ? -2.602 -3.979 15.091 1.00 95.25 157 THR A N 1
ATOM 1233 C CA . THR A 1 157 ? -3.166 -3.722 13.765 1.00 95.25 157 THR A CA 1
ATOM 1234 C C . THR A 1 157 ? -2.392 -2.633 13.026 1.00 95.25 157 THR A C 1
ATOM 1236 O O . THR A 1 157 ? -1.986 -2.847 11.885 1.00 95.25 157 THR A O 1
ATOM 1239 N N . GLN A 1 158 ? -2.097 -1.504 13.680 1.00 94.69 158 GLN A N 1
ATOM 1240 C CA . GLN A 1 158 ? -1.275 -0.440 13.094 1.00 94.69 158 GLN A CA 1
ATOM 1241 C C . GLN A 1 158 ? 0.122 -0.939 12.711 1.00 94.69 158 GLN A C 1
ATOM 1243 O O . GLN A 1 158 ? 0.624 -0.580 11.650 1.00 94.69 158 GLN A O 1
ATOM 1248 N N . SER A 1 159 ? 0.737 -1.799 13.527 1.00 96.19 159 SER A N 1
ATOM 1249 C CA . SER A 1 159 ? 2.038 -2.391 13.204 1.00 96.19 159 SER A CA 1
ATOM 1250 C C . SER A 1 159 ? 1.977 -3.277 11.956 1.00 96.19 159 SER A C 1
ATOM 1252 O O . SER A 1 159 ? 2.873 -3.205 11.117 1.00 96.19 159 SER A O 1
ATOM 1254 N N . VAL A 1 160 ? 0.918 -4.076 11.792 1.00 96.44 160 VAL A N 1
ATOM 1255 C CA . VAL A 1 160 ? 0.733 -4.909 10.593 1.00 96.44 160 VAL A CA 1
ATOM 1256 C C . VAL A 1 160 ? 0.483 -4.047 9.356 1.00 96.44 160 VAL A C 1
ATOM 1258 O O . VAL A 1 160 ? 1.117 -4.282 8.329 1.00 96.44 160 VAL A O 1
ATOM 1261 N N . ILE A 1 161 ? -0.375 -3.026 9.457 1.00 95.69 161 ILE A N 1
ATOM 1262 C CA . ILE A 1 161 ? -0.614 -2.065 8.370 1.00 95.69 161 ILE A CA 1
ATOM 1263 C C . ILE A 1 161 ? 0.703 -1.393 7.964 1.00 95.69 161 ILE A C 1
ATOM 1265 O O . ILE A 1 161 ? 1.040 -1.372 6.783 1.00 95.69 161 ILE A O 1
ATOM 1269 N N . GLN A 1 162 ? 1.494 -0.930 8.935 1.00 95.50 162 GLN A N 1
ATOM 1270 C CA . GLN A 1 162 ? 2.786 -0.296 8.682 1.00 95.50 162 GLN A CA 1
ATOM 1271 C C . GLN A 1 162 ? 3.760 -1.238 7.961 1.00 95.50 162 GLN A C 1
ATOM 1273 O O . GLN A 1 162 ? 4.368 -0.842 6.971 1.00 95.50 162 GLN A O 1
ATOM 1278 N N . GLN A 1 163 ? 3.866 -2.499 8.393 1.00 94.94 163 GLN A N 1
ATOM 1279 C CA . GLN A 1 163 ? 4.710 -3.499 7.726 1.00 94.94 163 GLN A CA 1
ATOM 1280 C C . GLN A 1 163 ? 4.282 -3.750 6.275 1.00 94.94 163 GLN A C 1
ATOM 1282 O O . GLN A 1 163 ? 5.130 -3.936 5.403 1.00 94.94 163 GLN A O 1
ATOM 1287 N N . MET A 1 164 ? 2.974 -3.762 6.000 1.00 94.44 164 MET A N 1
ATOM 1288 C CA . MET A 1 164 ? 2.454 -3.914 4.639 1.00 94.44 164 MET A CA 1
ATOM 1289 C C . MET A 1 164 ? 2.777 -2.687 3.778 1.00 94.44 164 MET A C 1
ATOM 1291 O O . MET A 1 164 ? 3.254 -2.850 2.656 1.00 94.44 164 MET A O 1
ATOM 1295 N N . THR A 1 165 ? 2.587 -1.480 4.315 1.00 93.69 165 THR A N 1
ATOM 1296 C CA . THR A 1 165 ? 2.917 -0.214 3.643 1.00 93.69 165 THR A CA 1
ATOM 1297 C C . THR A 1 165 ? 4.411 -0.103 3.331 1.00 93.69 165 THR A C 1
ATOM 1299 O O . THR A 1 165 ? 4.783 0.274 2.220 1.00 93.69 165 THR A O 1
ATOM 1302 N N . GLU A 1 166 ? 5.277 -0.464 4.282 1.00 94.62 166 GLU A N 1
ATOM 1303 C CA . GLU A 1 166 ? 6.733 -0.468 4.102 1.00 94.62 166 GLU A CA 1
ATOM 1304 C C . GLU A 1 166 ? 7.176 -1.481 3.048 1.00 94.62 166 GLU A C 1
ATOM 1306 O O . GLU A 1 166 ? 8.024 -1.164 2.215 1.00 94.62 166 GLU A O 1
ATOM 1311 N N . HIS A 1 167 ? 6.585 -2.677 3.044 1.00 92.88 167 HIS A N 1
ATOM 1312 C CA . HIS A 1 167 ? 6.889 -3.690 2.037 1.00 92.88 167 HIS A CA 1
ATOM 1313 C C . HIS A 1 167 ? 6.535 -3.214 0.624 1.00 92.88 167 HIS A C 1
ATOM 1315 O O . HIS A 1 167 ? 7.347 -3.345 -0.290 1.00 92.88 167 HIS A O 1
ATOM 1321 N N . GLU A 1 168 ? 5.358 -2.610 0.447 1.00 91.06 168 GLU A N 1
ATOM 1322 C CA . GLU A 1 168 ? 4.945 -2.029 -0.833 1.00 91.06 168 GLU A CA 1
ATOM 1323 C C . GLU A 1 16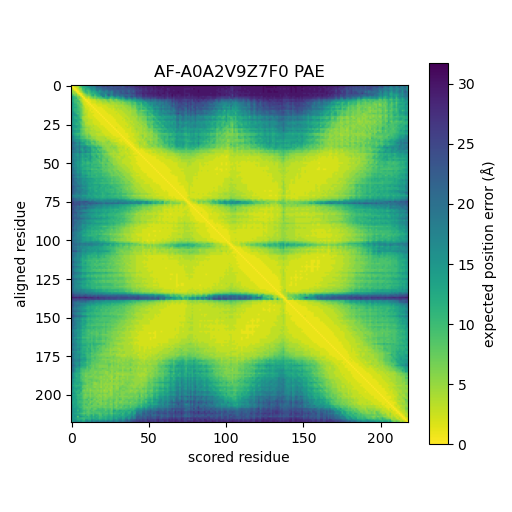8 ? 5.867 -0.883 -1.275 1.00 91.06 168 GLU A C 1
ATOM 1325 O O . GLU A 1 168 ? 6.276 -0.823 -2.437 1.00 91.06 168 GLU A O 1
ATOM 1330 N N . ALA A 1 169 ? 6.275 -0.010 -0.347 1.00 91.06 169 ALA A N 1
ATOM 1331 C CA . ALA A 1 169 ? 7.217 1.069 -0.638 1.00 91.06 169 ALA A CA 1
ATOM 1332 C C . ALA A 1 169 ? 8.595 0.536 -1.077 1.00 91.06 169 ALA A C 1
ATOM 1334 O O . ALA A 1 169 ? 9.151 1.000 -2.075 1.00 91.06 169 ALA A O 1
ATOM 1335 N N . GLN A 1 170 ? 9.122 -0.479 -0.386 1.00 92.12 170 GLN A N 1
ATOM 1336 C CA . GLN A 1 170 ? 10.385 -1.134 -0.746 1.00 92.12 170 GLN A CA 1
ATOM 1337 C C . GLN A 1 170 ? 10.300 -1.820 -2.111 1.00 92.12 170 GLN A C 1
ATOM 1339 O O . GLN A 1 170 ? 11.217 -1.716 -2.930 1.00 92.12 170 GLN A O 1
ATOM 1344 N N . LEU A 1 171 ? 9.193 -2.511 -2.381 1.00 89.50 171 LEU A N 1
ATOM 1345 C CA . LEU A 1 171 ? 8.965 -3.192 -3.648 1.00 89.50 171 LEU A CA 1
ATOM 1346 C C . LEU A 1 171 ? 8.887 -2.192 -4.809 1.00 89.50 171 LEU A C 1
ATOM 1348 O O . LEU A 1 171 ? 9.457 -2.427 -5.879 1.00 89.50 171 LEU A O 1
ATOM 1352 N N . LEU A 1 172 ? 8.231 -1.051 -4.592 1.00 89.12 172 LEU A N 1
ATOM 1353 C CA . LEU A 1 172 ? 8.182 0.044 -5.552 1.00 89.12 172 LEU A CA 1
ATOM 1354 C C . LEU A 1 172 ? 9.576 0.624 -5.825 1.00 89.12 172 LEU A C 1
ATOM 1356 O O . LEU A 1 172 ? 9.955 0.784 -6.988 1.00 89.12 172 LEU A O 1
ATOM 1360 N N . GLU A 1 173 ? 10.366 0.881 -4.782 1.00 90.56 173 GLU A N 1
ATOM 1361 C CA . GLU A 1 173 ? 11.732 1.395 -4.914 1.00 90.56 173 GLU A CA 1
ATOM 1362 C C . GLU A 1 173 ? 12.622 0.438 -5.724 1.00 90.56 173 GLU A C 1
ATOM 1364 O O . GLU A 1 173 ? 13.314 0.858 -6.659 1.00 90.56 173 GLU A O 1
ATOM 1369 N N . GLN A 1 174 ? 12.548 -0.866 -5.442 1.00 89.25 174 GLN A N 1
ATOM 1370 C CA . GLN A 1 174 ? 13.273 -1.894 -6.193 1.00 89.25 174 GLN A CA 1
ATOM 1371 C C . GLN A 1 174 ? 12.879 -1.898 -7.676 1.00 89.25 174 GLN A C 1
ATOM 1373 O O . GLN A 1 174 ? 13.752 -1.874 -8.552 1.00 89.25 174 GLN A O 1
ATOM 1378 N N . ARG A 1 175 ? 11.573 -1.855 -7.971 1.00 85.31 175 ARG A N 1
ATOM 1379 C CA . ARG A 1 175 ? 11.040 -1.814 -9.344 1.00 85.31 175 ARG A CA 1
ATOM 1380 C C . ARG A 1 175 ? 11.504 -0.566 -10.101 1.00 85.31 175 ARG A C 1
ATOM 1382 O O . ARG A 1 175 ? 11.882 -0.661 -11.274 1.00 85.31 175 ARG A O 1
ATOM 1389 N N . ILE A 1 176 ? 11.528 0.594 -9.444 1.00 85.94 176 ILE A N 1
ATOM 1390 C CA . ILE A 1 176 ? 12.031 1.847 -10.027 1.00 85.94 176 ILE A CA 1
ATOM 1391 C C . ILE A 1 176 ? 13.534 1.738 -10.304 1.00 85.94 176 ILE A C 1
ATOM 1393 O O . ILE A 1 176 ? 13.975 2.027 -11.421 1.00 85.94 176 ILE A O 1
ATOM 1397 N N . ALA A 1 177 ? 14.325 1.266 -9.338 1.00 87.31 177 ALA A N 1
ATOM 1398 C CA . ALA A 1 177 ? 15.770 1.113 -9.492 1.00 87.31 177 ALA A CA 1
ATOM 1399 C C . ALA A 1 177 ? 16.135 0.160 -10.645 1.00 87.31 177 ALA A C 1
ATOM 1401 O O . ALA A 1 177 ? 17.046 0.436 -11.434 1.00 87.31 177 ALA A O 1
ATOM 1402 N N . GLU A 1 178 ? 15.408 -0.948 -10.793 1.00 85.19 178 GLU A N 1
ATOM 1403 C CA . GLU A 1 178 ? 15.553 -1.861 -11.929 1.00 85.19 178 GLU A CA 1
ATOM 1404 C C . GLU A 1 178 ? 15.184 -1.212 -13.264 1.00 85.19 178 GLU A C 1
ATOM 1406 O O . GLU A 1 178 ? 15.903 -1.388 -14.255 1.00 85.19 178 GLU A O 1
ATOM 1411 N N . SER A 1 179 ? 14.104 -0.428 -13.296 1.00 82.94 179 SER A N 1
ATOM 1412 C CA . SER A 1 179 ? 13.682 0.307 -14.489 1.00 82.94 179 SER A CA 1
ATOM 1413 C C . SER A 1 179 ? 14.748 1.311 -14.940 1.00 82.94 179 SER A C 1
ATOM 1415 O O . SER A 1 179 ? 15.165 1.299 -16.102 1.00 82.94 179 SER A O 1
ATOM 1417 N N . VAL A 1 180 ? 15.300 2.090 -14.003 1.00 83.94 180 VAL A N 1
ATOM 1418 C CA . VAL A 1 180 ? 16.371 3.063 -14.269 1.00 83.94 180 VAL A CA 1
ATOM 1419 C C . VAL A 1 180 ? 17.645 2.380 -14.773 1.00 83.94 180 VAL A C 1
ATOM 1421 O O . VAL A 1 180 ? 18.258 2.854 -15.734 1.00 83.94 180 VAL A O 1
ATOM 1424 N N . ARG A 1 181 ? 18.052 1.247 -14.179 1.00 83.06 181 ARG A N 1
ATOM 1425 C CA . ARG A 1 181 ? 19.230 0.487 -14.642 1.00 83.06 181 ARG A CA 1
ATOM 1426 C C . ARG A 1 181 ? 19.079 0.022 -16.091 1.00 83.06 181 ARG A C 1
ATOM 1428 O O . ARG A 1 181 ? 20.017 0.151 -16.879 1.00 83.06 181 ARG A O 1
ATOM 1435 N N . LEU A 1 182 ? 17.910 -0.503 -16.452 1.00 79.62 182 LEU A N 1
ATOM 1436 C CA . LEU A 1 182 ? 17.634 -0.969 -17.813 1.00 79.62 182 LEU A CA 1
ATOM 1437 C C . LEU A 1 182 ? 17.544 0.184 -18.814 1.00 79.62 182 LEU A C 1
ATOM 1439 O O . LEU A 1 182 ? 18.071 0.067 -19.924 1.00 79.62 182 LEU A O 1
ATOM 1443 N N . TYR A 1 183 ? 16.953 1.309 -18.413 1.00 81.44 183 TYR A N 1
ATOM 1444 C CA . TYR A 1 183 ? 16.931 2.524 -19.219 1.00 81.44 183 TYR A CA 1
ATOM 1445 C C . TYR A 1 183 ? 18.352 3.016 -19.526 1.00 81.44 183 TYR A C 1
ATOM 1447 O O . TYR A 1 183 ? 18.709 3.176 -20.692 1.00 81.44 183 TYR A O 1
ATOM 1455 N N . ARG A 1 184 ? 19.213 3.143 -18.504 1.00 81.81 184 ARG A N 1
ATOM 1456 C CA . ARG A 1 184 ? 20.617 3.561 -18.677 1.00 81.81 184 ARG A CA 1
ATOM 1457 C C . ARG A 1 184 ? 21.393 2.638 -19.614 1.00 81.81 184 ARG A C 1
ATOM 1459 O O . ARG A 1 184 ? 22.112 3.128 -20.478 1.00 81.81 184 ARG A O 1
ATOM 1466 N N . ARG A 1 185 ? 21.230 1.316 -19.483 1.00 81.31 185 ARG A N 1
ATOM 1467 C CA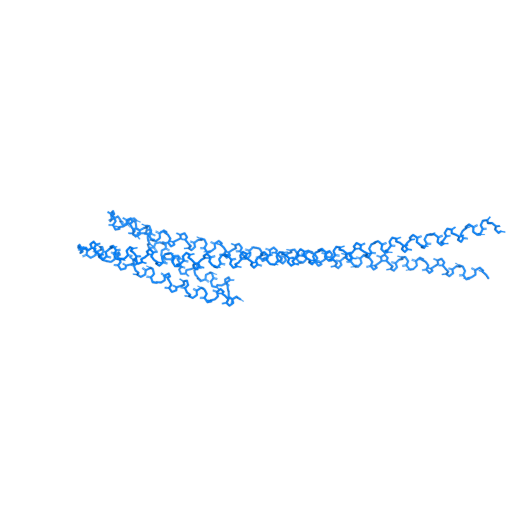 . ARG A 1 185 ? 21.849 0.344 -20.405 1.00 81.31 185 ARG A CA 1
ATOM 1468 C C . ARG A 1 185 ? 21.370 0.540 -21.840 1.00 81.31 185 ARG A C 1
ATOM 1470 O O . ARG A 1 185 ? 22.188 0.541 -22.752 1.00 81.31 185 ARG A O 1
ATOM 1477 N N . THR A 1 186 ? 20.068 0.733 -22.033 1.00 80.69 186 THR A N 1
ATOM 1478 C CA . THR A 1 186 ? 19.480 0.952 -23.362 1.00 80.69 186 THR A CA 1
ATOM 1479 C C . THR A 1 186 ? 20.041 2.221 -24.004 1.00 80.69 186 THR A C 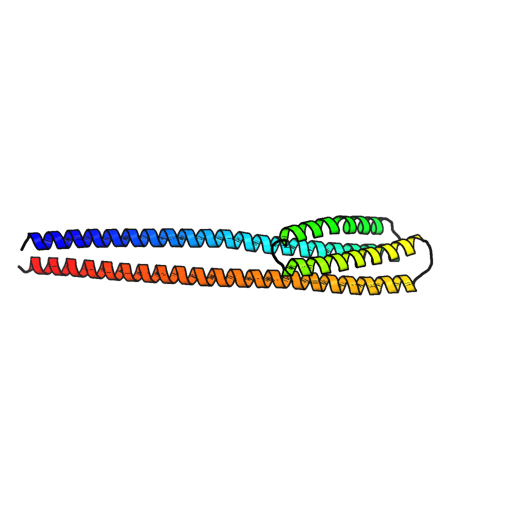1
ATOM 1481 O O . THR A 1 186 ? 20.512 2.173 -25.137 1.00 80.69 186 THR A O 1
ATOM 1484 N N . VAL A 1 187 ? 20.079 3.331 -23.260 1.00 83.25 187 VAL A N 1
ATOM 1485 C CA . VAL A 1 187 ? 20.663 4.597 -23.728 1.00 83.25 187 VAL A CA 1
ATOM 1486 C C . VAL A 1 187 ? 22.154 4.447 -24.031 1.00 83.25 187 VAL A C 1
ATOM 1488 O O . VAL A 1 187 ? 22.603 4.918 -25.070 1.00 83.25 187 VAL A O 1
ATOM 1491 N N . ALA A 1 188 ? 22.922 3.756 -23.184 1.00 82.62 188 ALA A N 1
ATOM 1492 C CA . ALA A 1 188 ? 24.349 3.535 -23.414 1.00 82.62 188 ALA A CA 1
ATOM 1493 C C . ALA A 1 188 ? 24.619 2.731 -24.697 1.00 82.62 188 ALA A C 1
ATOM 1495 O O . ALA A 1 188 ? 25.501 3.106 -25.468 1.00 82.62 188 ALA A O 1
ATOM 1496 N N . VAL A 1 189 ? 23.843 1.668 -24.951 1.00 82.25 189 VAL A N 1
ATOM 1497 C CA . VAL A 1 189 ? 23.932 0.855 -26.180 1.00 82.25 189 VAL A CA 1
ATOM 1498 C C . VAL A 1 189 ? 23.565 1.677 -27.416 1.00 82.25 189 VAL A C 1
ATOM 1500 O O . VAL A 1 189 ? 24.272 1.626 -28.419 1.00 82.25 189 VAL A O 1
ATOM 1503 N N . LEU A 1 190 ? 22.496 2.476 -27.348 1.00 82.75 190 LEU A N 1
ATOM 1504 C CA . LEU A 1 190 ? 22.125 3.369 -28.447 1.00 82.75 190 LEU A CA 1
ATOM 1505 C C . LEU A 1 190 ? 23.194 4.433 -28.711 1.00 82.75 190 LEU A C 1
ATOM 1507 O O . LEU A 1 190 ? 23.539 4.671 -29.864 1.00 82.75 190 LEU A O 1
ATOM 1511 N N . ALA A 1 191 ? 23.741 5.049 -27.662 1.00 83.44 191 ALA A N 1
ATOM 1512 C CA . ALA A 1 191 ? 24.786 6.060 -27.786 1.00 83.44 191 ALA A CA 1
ATOM 1513 C C . ALA A 1 191 ? 26.066 5.473 -28.399 1.00 83.44 191 ALA A C 1
ATOM 1515 O O . ALA A 1 191 ? 26.644 6.077 -29.299 1.00 83.44 191 ALA A O 1
ATOM 1516 N N . THR A 1 192 ? 26.479 4.271 -27.978 1.00 82.31 192 THR A N 1
ATOM 1517 C CA . THR A 1 192 ? 27.626 3.577 -28.591 1.00 82.31 192 THR A CA 1
ATOM 1518 C C . THR A 1 192 ? 27.357 3.210 -30.047 1.00 82.31 192 THR A C 1
ATOM 1520 O O . THR A 1 192 ? 28.213 3.464 -30.891 1.00 82.31 192 THR A O 1
ATOM 1523 N N . ALA A 1 193 ? 26.170 2.691 -30.375 1.00 81.31 193 ALA A N 1
ATOM 1524 C CA . ALA A 1 193 ? 25.788 2.412 -31.760 1.00 81.31 193 ALA A CA 1
ATOM 1525 C C . ALA A 1 193 ? 25.797 3.683 -32.631 1.00 81.31 193 ALA A C 1
ATOM 1527 O O . ALA A 1 193 ? 26.295 3.659 -33.756 1.00 81.31 193 ALA A O 1
ATOM 1528 N N . PHE A 1 194 ? 25.306 4.803 -32.097 1.00 81.81 194 PHE A N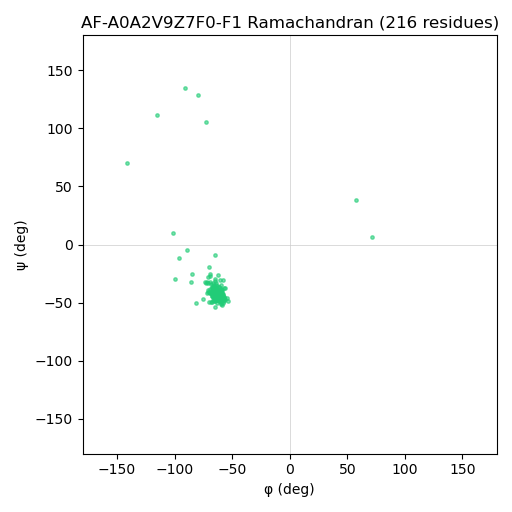 1
ATOM 1529 C CA . PHE A 1 194 ? 25.287 6.093 -32.783 1.00 81.81 194 PHE A CA 1
ATOM 1530 C C . PHE A 1 194 ? 26.698 6.645 -33.032 1.00 81.81 194 PHE A C 1
ATOM 1532 O O . PHE A 1 194 ? 27.009 7.062 -34.147 1.00 81.81 194 PHE A O 1
ATOM 1539 N N . VAL A 1 195 ? 27.587 6.583 -32.035 1.00 85.31 195 VAL A N 1
ATOM 1540 C CA . VAL A 1 195 ? 28.996 6.986 -32.191 1.00 85.31 195 VAL A CA 1
ATOM 1541 C C . VAL A 1 195 ? 29.708 6.109 -33.224 1.00 85.31 195 VAL A C 1
ATOM 1543 O O . VAL A 1 195 ? 30.381 6.635 -34.110 1.00 85.31 195 VAL A O 1
ATOM 1546 N N . LEU A 1 196 ? 29.529 4.784 -33.164 1.00 83.00 196 LEU A N 1
ATOM 1547 C CA . LEU A 1 196 ? 30.100 3.858 -34.149 1.00 83.00 196 LEU A CA 1
ATOM 1548 C C . LEU A 1 196 ? 29.607 4.163 -35.566 1.00 83.00 196 LEU A C 1
ATOM 1550 O O . LEU A 1 196 ? 30.393 4.127 -36.512 1.00 83.00 196 LEU A O 1
ATOM 1554 N N . ALA A 1 197 ? 28.333 4.520 -35.718 1.00 80.88 197 ALA A N 1
ATOM 1555 C CA . ALA A 1 197 ? 27.787 4.910 -37.005 1.00 80.88 197 ALA A CA 1
ATOM 1556 C C . ALA A 1 197 ? 28.411 6.194 -37.560 1.00 80.88 197 ALA A C 1
ATOM 1558 O O . ALA A 1 197 ? 28.776 6.227 -38.734 1.00 80.88 197 ALA A O 1
ATOM 1559 N N . ILE A 1 198 ? 28.585 7.225 -36.727 1.00 83.00 198 ILE A N 1
ATOM 1560 C CA . ILE A 1 198 ? 29.263 8.467 -37.127 1.00 83.00 198 ILE A CA 1
ATOM 1561 C C . ILE A 1 198 ? 30.700 8.173 -37.568 1.00 83.00 198 ILE A C 1
ATOM 1563 O O . ILE A 1 198 ? 31.122 8.657 -38.616 1.00 83.00 198 ILE A O 1
ATOM 1567 N N . LEU A 1 199 ? 31.439 7.350 -36.816 1.00 85.12 199 LEU A N 1
ATOM 1568 C CA . LEU A 1 199 ? 32.815 6.976 -37.161 1.00 85.12 199 LEU A CA 1
ATOM 1569 C C . LEU A 1 199 ? 32.891 6.223 -38.495 1.00 85.12 199 LEU A C 1
ATOM 1571 O O . LEU A 1 199 ? 33.769 6.506 -39.309 1.00 85.12 199 LEU A O 1
ATOM 1575 N N . LEU A 1 200 ? 31.959 5.302 -38.751 1.00 82.19 200 LEU A N 1
ATOM 1576 C CA . LEU A 1 200 ? 31.878 4.575 -40.020 1.00 82.19 200 LEU A CA 1
ATOM 1577 C C . LEU A 1 200 ? 31.517 5.493 -41.192 1.00 82.19 200 LEU A C 1
ATOM 1579 O O . LEU A 1 200 ? 32.115 5.381 -42.262 1.00 82.19 200 LEU A O 1
ATOM 1583 N N . LEU A 1 201 ? 30.565 6.412 -41.012 1.00 81.19 201 LEU A N 1
ATOM 1584 C CA . LEU A 1 201 ? 30.213 7.401 -42.034 1.00 81.19 201 LEU A CA 1
ATOM 1585 C C . LEU A 1 201 ? 31.388 8.336 -42.326 1.00 81.19 201 LEU A C 1
ATOM 1587 O O . LEU A 1 201 ? 31.700 8.572 -43.491 1.00 81.19 201 LEU A O 1
ATOM 1591 N N . TYR A 1 202 ? 32.085 8.801 -41.289 1.00 83.94 202 TYR A N 1
ATOM 1592 C CA . TYR A 1 202 ? 33.285 9.621 -41.429 1.00 83.94 202 TYR A CA 1
ATOM 1593 C C . TYR A 1 202 ? 34.401 8.876 -42.171 1.00 83.94 202 TYR A C 1
ATOM 1595 O O . TYR A 1 202 ? 34.990 9.422 -43.101 1.00 83.94 202 TYR A O 1
ATOM 1603 N N . ALA A 1 203 ? 34.654 7.611 -41.824 1.00 82.00 203 ALA A N 1
ATOM 1604 C CA . ALA A 1 203 ? 35.644 6.781 -42.508 1.00 82.00 203 ALA A CA 1
ATOM 1605 C C . ALA A 1 203 ? 35.302 6.579 -43.995 1.00 82.00 203 ALA A C 1
ATOM 1607 O O . ALA A 1 203 ? 36.185 6.669 -44.849 1.00 82.00 203 ALA A O 1
ATOM 1608 N N . ASN A 1 204 ? 34.025 6.350 -44.318 1.00 80.62 204 ASN A N 1
ATOM 1609 C CA . ASN A 1 204 ? 33.561 6.248 -45.703 1.00 80.62 204 ASN A CA 1
ATOM 1610 C C . ASN A 1 204 ? 33.703 7.574 -46.460 1.00 80.62 204 ASN A C 1
ATOM 1612 O O . ASN A 1 204 ? 34.213 7.585 -47.579 1.00 80.62 204 ASN A O 1
ATOM 1616 N N . PHE A 1 205 ? 33.310 8.691 -45.845 1.00 80.69 205 PHE A N 1
ATOM 1617 C CA . PHE A 1 205 ? 33.469 10.022 -46.426 1.00 80.69 205 PHE A CA 1
ATOM 1618 C C . PHE A 1 205 ? 34.943 10.344 -46.698 1.00 80.69 205 PHE A C 1
ATOM 1620 O O . PHE A 1 205 ? 35.283 10.811 -47.781 1.00 80.69 205 PHE A O 1
ATOM 1627 N N . TYR A 1 206 ? 35.831 10.033 -45.750 1.00 85.19 206 TYR A N 1
ATOM 1628 C CA . TYR A 1 206 ? 37.269 10.239 -45.900 1.00 85.19 206 TYR A CA 1
ATOM 1629 C C . TYR A 1 206 ? 37.851 9.429 -47.066 1.00 85.19 206 TYR A C 1
ATOM 1631 O O . TYR A 1 206 ? 38.600 9.982 -47.869 1.00 85.19 206 TYR A O 1
ATOM 1639 N N . ARG A 1 207 ? 37.464 8.151 -47.209 1.00 82.44 207 ARG A N 1
ATOM 1640 C CA . ARG A 1 207 ? 37.872 7.304 -48.347 1.00 82.44 207 ARG A CA 1
ATOM 1641 C C . ARG A 1 207 ? 37.408 7.870 -49.686 1.00 82.44 207 ARG A C 1
ATOM 1643 O O . ARG A 1 207 ? 38.213 7.963 -50.607 1.00 82.44 207 ARG A O 1
ATOM 1650 N N . LEU A 1 208 ? 36.146 8.297 -49.774 1.00 82.88 208 LEU A N 1
ATOM 1651 C CA . LEU A 1 208 ? 35.595 8.899 -50.991 1.00 82.88 208 LEU A CA 1
ATOM 1652 C C . LEU A 1 208 ? 36.360 10.173 -51.381 1.00 82.88 208 LEU A C 1
ATOM 1654 O O . LEU A 1 208 ? 36.688 10.378 -52.545 1.00 82.88 208 LEU A O 1
ATOM 1658 N N . ASN A 1 209 ? 36.676 11.016 -50.397 1.00 79.44 209 ASN A N 1
ATOM 1659 C CA . ASN A 1 209 ? 37.387 12.269 -50.632 1.00 79.44 209 ASN A CA 1
ATOM 1660 C C . ASN A 1 209 ? 38.850 12.035 -51.049 1.00 79.44 209 ASN A C 1
ATOM 1662 O O . ASN A 1 209 ? 39.405 12.808 -51.830 1.00 79.44 209 ASN A O 1
ATOM 1666 N N . LEU A 1 210 ? 39.474 10.960 -50.551 1.00 82.12 210 LEU A N 1
ATOM 1667 C CA . LEU A 1 210 ? 40.811 10.548 -50.978 1.00 82.12 210 LEU A CA 1
ATOM 1668 C C . LEU A 1 210 ? 40.808 10.100 -52.447 1.00 82.12 210 LEU A C 1
ATOM 1670 O O . LEU A 1 210 ? 41.619 10.592 -53.227 1.00 82.12 210 LEU A O 1
ATOM 1674 N N . GLU A 1 211 ? 39.854 9.244 -52.836 1.00 81.44 211 GLU A N 1
ATOM 1675 C CA . GLU A 1 211 ? 39.708 8.777 -54.224 1.00 81.44 211 GLU A CA 1
ATOM 1676 C C . GLU A 1 211 ? 39.461 9.938 -55.202 1.00 81.44 211 GLU A C 1
ATOM 1678 O O . GLU A 1 211 ? 39.982 9.930 -56.315 1.00 81.44 211 GLU A O 1
ATOM 1683 N N . LEU A 1 212 ? 38.675 10.949 -54.810 1.00 77.06 212 LEU A N 1
ATOM 1684 C CA . LEU A 1 212 ? 38.428 12.127 -55.651 1.00 77.06 212 LEU A CA 1
ATOM 1685 C C . LEU A 1 212 ? 39.700 12.962 -55.859 1.00 77.06 212 LEU A C 1
ATOM 1687 O O . LEU A 1 212 ? 39.982 13.370 -56.983 1.00 77.06 212 LEU A O 1
ATOM 1691 N N . ARG A 1 213 ? 40.511 13.151 -54.810 1.00 78.94 213 ARG A N 1
ATOM 1692 C CA . ARG A 1 213 ? 41.793 13.873 -54.903 1.00 78.94 213 ARG A CA 1
ATOM 1693 C C . ARG A 1 213 ? 42.830 13.147 -55.752 1.00 78.94 213 ARG A C 1
ATOM 1695 O O . ARG A 1 213 ? 43.630 13.801 -56.414 1.00 78.94 213 ARG A O 1
ATOM 1702 N N . GLU A 1 214 ? 42.848 11.816 -55.722 1.00 78.56 214 GLU A N 1
ATOM 1703 C CA . GLU A 1 214 ? 43.719 11.029 -56.602 1.00 78.56 214 GLU A CA 1
ATOM 1704 C C . GLU A 1 214 ? 43.343 11.214 -58.077 1.00 78.56 214 GLU A C 1
ATOM 1706 O O . GLU A 1 214 ? 44.233 11.287 -58.919 1.00 78.56 214 GLU A O 1
ATOM 1711 N N . ARG A 1 215 ? 42.050 11.375 -58.389 1.00 68.69 215 ARG A N 1
ATOM 1712 C CA . ARG A 1 215 ? 41.582 11.649 -59.758 1.00 68.69 215 ARG A CA 1
ATOM 1713 C C . ARG A 1 215 ? 41.885 13.060 -60.245 1.00 68.69 215 ARG A C 1
ATOM 1715 O O . ARG A 1 215 ? 42.107 13.227 -61.430 1.00 68.69 215 ARG A O 1
ATOM 1722 N N . GLU A 1 216 ? 41.882 14.063 -59.371 1.00 72.00 216 GLU A N 1
ATOM 1723 C CA . GLU A 1 216 ? 42.235 15.441 -59.756 1.00 72.00 216 GLU A CA 1
ATOM 1724 C C . GLU A 1 216 ? 43.729 15.609 -60.077 1.00 72.00 216 GLU A C 1
ATOM 1726 O O . GLU A 1 216 ? 44.114 16.583 -60.721 1.00 72.00 216 GLU A O 1
ATOM 1731 N N . ARG A 1 217 ? 44.581 14.686 -59.610 1.00 65.38 217 ARG A N 1
ATOM 1732 C CA . ARG A 1 217 ? 46.037 14.718 -59.827 1.00 65.38 217 ARG A CA 1
ATOM 1733 C C . ARG A 1 217 ? 46.519 13.870 -61.009 1.00 65.38 217 ARG A C 1
ATOM 1735 O O . ARG A 1 217 ? 47.697 13.981 -61.345 1.00 65.38 217 ARG A O 1
ATOM 1742 N N . ALA A 1 218 ? 45.666 13.016 -61.572 1.00 59.41 218 ALA A N 1
ATOM 1743 C CA . ALA A 1 218 ? 45.968 12.129 -62.700 1.00 59.41 218 ALA A CA 1
ATOM 1744 C C . ALA A 1 218 ? 45.436 12.716 -64.012 1.00 59.41 218 ALA A C 1
ATOM 1746 O O . ALA A 1 218 ? 46.156 12.599 -65.027 1.00 59.41 218 ALA A O 1
#

Solvent-accessible surface area (backbone atoms only — not comparable to full-atom values): 11581 Å² total; per-residue (Å²): 122,72,69,68,52,59,51,50,58,52,51,52,53,52,51,54,49,51,49,52,51,51,50,52,50,52,50,51,52,50,50,51,50,50,52,54,49,50,56,52,49,50,52,51,53,52,48,48,49,52,53,46,49,53,50,51,52,52,54,48,35,57,48,48,29,56,48,20,49,51,47,24,74,72,71,66,44,67,69,27,49,52,49,21,55,54,36,60,63,49,48,64,58,54,52,52,52,51,48,66,76,35,69,90,38,73,71,50,50,55,51,49,54,53,43,50,56,39,50,56,51,32,54,52,43,52,48,53,49,50,53,45,58,74,69,71,55,93,48,72,67,59,53,50,50,40,52,53,50,40,51,52,35,51,53,52,41,51,50,52,48,49,54,52,50,52,49,48,51,52,52,48,51,51,53,50,55,53,50,52,54,51,49,52,52,51,50,52,52,52,51,51,52,50,53,54,48,52,53,52,52,50,53,52,50,52,52,54,54,48,56,52,54,57,59,78,74,106

Secondary structure (DSSP, 8-state):
-HHHHHHHHHHHHHHHHHHHHHHHHHHHHHHHHHHHHHHHHHHHHHHHHHHHHHHHHHHHHHHHHHHHHHHHHHH--HHHHHHHHHHHHHHHHHHHHHHHHTTT-HHHHHHHHHHHHHHHHHHHHHHHHHHHHHTT---HHHHHHHHHHHHHHHHHHHHHHHHHHHHHHHHHHHHHHHHHHHHHHHHHHHHHHHHHHHHHHHHHHHHHHHHHHHHHT-

Nearest PDB structures (foldseek):
  4tql-assembly2_B  TM=3.811E-01  e=5.245E-02  synthetic construct
  4atm-assembly1_A-2  TM=3.602E-01  e=1.669E-01  Homo sapiens
  7rro-assembly1_D9  TM=3.564E-01  e=1.941E-01  Bos taurus
  7p3r-assembly1_D  TM=2.788E-01  e=2.403E+00  Vibrio cholerae O1 biovar El Tor str. N16961
  7a0g-assembly1_DDD  TM=3.087E-01  e=5.375E+00  Serratia marcescens

Mean predicted aligned error: 8.85 Å

Foldseek 3Di:
DVVVVVVLVVVLVVVLVVLVVVLVVLCVVLVVVLVVLVVVLVVLVVLLVVLLVLLVLLLVLLVQLLVLLVCCLVPVDVVSVVSNVVSLVCNVVSLVVNCVSCVPPPVSVVLSVVLVVLSVVLNVLSVVLNVCVVVVDDDPPSNVVSNVSNVVSSVVNVVSSVVVSVVSVVVSVVSVVVSVVVSVVSVVVSVVSVVVSVVSNVVSVVVVVVVVVVVVVD

Sequence (218 aa):
MIQTVAYSSRQIAWTAFALAVVLLALIGVASYRATNKLVTSEKLVSHTHEVQTVLEDLRSDLMEVAYARRGYIIISNEDELAGYDAAARDLPGKLSRLNALLADNPFHKERLQVLRSLIDRDLATLQQSIDLRQSGRPDKREQIAFTRLGTTLTHQTQSVIQQMTEHEAQLLEQRIAESVRLYRRTVAVLATAFVLAILLLYANFYRLNLELRERERA

Radius of gyration: 34.42 Å; Cα contacts (8 Å, |Δi|>4): 111; chains: 1; bounding box: 73×30×101 Å